Protein AF-A0A3D3J0F5-F1 (afdb_monomer_lite)

Structure (mmCIF, N/CA/C/O backbone):
data_AF-A0A3D3J0F5-F1
#
_entry.id   AF-A0A3D3J0F5-F1
#
loop_
_atom_site.group_PDB
_atom_site.id
_atom_site.type_symbol
_atom_site.label_atom_id
_atom_site.label_alt_id
_atom_site.label_comp_id
_atom_site.label_asym_id
_atom_site.label_entity_id
_atom_site.label_seq_id
_atom_site.pdbx_PDB_ins_code
_atom_site.Cartn_x
_atom_site.Cartn_y
_atom_site.Cartn_z
_atom_site.occupancy
_atom_site.B_iso_or_equiv
_atom_site.auth_seq_id
_atom_site.auth_comp_id
_atom_site.auth_asym_id
_atom_site.auth_atom_id
_atom_site.pdbx_PDB_model_num
ATOM 1 N N . HIS A 1 1 ? 15.368 -9.264 -1.218 1.00 79.00 1 HIS A N 1
ATOM 2 C CA . HIS A 1 1 ? 14.511 -9.790 -2.291 1.00 79.00 1 HIS A CA 1
ATOM 3 C C . HIS A 1 1 ? 13.119 -9.188 -2.150 1.00 79.00 1 HIS A C 1
ATOM 5 O O . HIS A 1 1 ? 12.555 -9.317 -1.066 1.00 79.00 1 HIS A O 1
ATOM 11 N N . PRO A 1 2 ? 12.622 -8.465 -3.169 1.00 84.56 2 PRO A N 1
ATOM 12 C CA . PRO A 1 2 ? 11.291 -7.842 -3.200 1.00 84.56 2 PRO A CA 1
ATOM 13 C C . PRO A 1 2 ? 10.174 -8.830 -2.845 1.00 84.56 2 PRO A C 1
ATOM 15 O O . PRO A 1 2 ? 9.265 -8.495 -2.095 1.00 84.56 2 PRO A O 1
ATOM 18 N N . ASP A 1 3 ? 10.338 -10.074 -3.281 1.00 86.19 3 ASP A N 1
ATOM 19 C CA . ASP A 1 3 ? 9.447 -11.218 -3.076 1.00 86.19 3 ASP A CA 1
ATOM 20 C C . ASP A 1 3 ? 9.191 -11.498 -1.583 1.00 86.19 3 ASP A C 1
ATOM 22 O O . ASP A 1 3 ? 8.052 -11.579 -1.128 1.00 86.19 3 ASP A O 1
ATOM 26 N N . ILE A 1 4 ? 10.262 -11.549 -0.784 1.00 89.31 4 ILE A N 1
ATOM 27 C CA . ILE A 1 4 ? 10.177 -11.723 0.674 1.00 89.31 4 ILE A CA 1
ATOM 28 C C . ILE A 1 4 ? 9.464 -10.522 1.314 1.00 89.31 4 ILE A C 1
ATOM 30 O O . ILE A 1 4 ? 8.693 -10.679 2.258 1.00 89.31 4 ILE A O 1
ATOM 34 N N . GLY A 1 5 ? 9.698 -9.317 0.786 1.00 91.31 5 GLY A N 1
ATOM 35 C CA . GLY A 1 5 ? 9.008 -8.111 1.240 1.00 91.31 5 GLY A CA 1
ATOM 36 C C . GLY A 1 5 ? 7.500 -8.186 1.001 1.00 91.31 5 GLY A C 1
ATOM 37 O O . GLY A 1 5 ? 6.733 -7.863 1.903 1.00 91.31 5 GLY A O 1
ATOM 38 N N . ILE A 1 6 ? 7.075 -8.659 -0.174 1.00 92.62 6 ILE A N 1
ATOM 39 C CA . ILE A 1 6 ? 5.657 -8.864 -0.496 1.00 92.62 6 ILE A CA 1
ATOM 40 C C . ILE A 1 6 ? 5.037 -9.919 0.420 1.00 92.62 6 ILE A C 1
ATOM 42 O O . ILE A 1 6 ? 3.956 -9.687 0.954 1.00 92.62 6 ILE A O 1
ATOM 46 N N . PHE A 1 7 ? 5.734 -11.027 0.683 1.00 92.75 7 PHE A N 1
ATOM 47 C CA . PHE A 1 7 ? 5.262 -12.025 1.643 1.00 92.75 7 PHE A CA 1
ATOM 48 C C . PHE A 1 7 ? 4.983 -11.401 3.021 1.00 92.75 7 PHE A C 1
ATOM 50 O O . PHE A 1 7 ? 3.898 -11.579 3.575 1.00 92.75 7 PHE A O 1
ATOM 57 N N . PHE A 1 8 ? 5.920 -10.610 3.554 1.00 94.06 8 PHE A N 1
ATOM 58 C CA . PHE A 1 8 ? 5.719 -9.928 4.835 1.00 94.06 8 PHE A CA 1
ATOM 59 C C . PHE A 1 8 ? 4.621 -8.860 4.790 1.00 94.06 8 PHE A C 1
ATOM 61 O O . PHE A 1 8 ? 3.905 -8.713 5.777 1.00 94.06 8 PHE A O 1
ATOM 68 N N . LEU A 1 9 ? 4.444 -8.167 3.661 1.00 95.12 9 LEU A N 1
ATOM 69 C CA . LEU A 1 9 ? 3.352 -7.210 3.455 1.00 95.12 9 LEU A CA 1
ATOM 70 C C . LEU A 1 9 ? 1.974 -7.895 3.511 1.00 95.12 9 LEU A C 1
ATOM 72 O O . LEU A 1 9 ? 1.028 -7.365 4.093 1.00 95.12 9 LEU A O 1
ATOM 76 N N . MET A 1 10 ? 1.852 -9.091 2.935 1.00 93.56 10 MET A N 1
ATOM 77 C CA . MET A 1 10 ? 0.616 -9.875 3.011 1.00 93.56 10 MET A CA 1
ATOM 78 C C . MET A 1 10 ? 0.367 -10.382 4.433 1.00 93.56 10 MET A C 1
ATOM 80 O O . MET A 1 10 ? -0.748 -10.280 4.945 1.00 93.56 10 MET A O 1
ATOM 84 N N . VAL A 1 11 ? 1.411 -10.885 5.101 1.00 92.94 11 VAL A N 1
ATOM 85 C CA . VAL A 1 11 ? 1.322 -11.330 6.499 1.00 92.94 11 VAL A CA 1
ATOM 86 C C . VAL A 1 11 ? 0.929 -10.173 7.421 1.00 92.94 11 VAL A C 1
ATOM 88 O O . VAL A 1 11 ? 0.075 -10.371 8.284 1.00 92.94 11 VAL A O 1
ATOM 91 N N . SER A 1 12 ? 1.468 -8.964 7.226 1.00 93.44 12 SER A N 1
ATOM 92 C CA . SER A 1 12 ? 1.071 -7.799 8.025 1.00 93.44 12 SER A CA 1
ATOM 93 C C . SER A 1 12 ? -0.400 -7.444 7.821 1.00 93.44 12 SER A C 1
ATOM 95 O O . SER A 1 12 ? -1.080 -7.182 8.804 1.00 93.44 12 SER A O 1
ATOM 97 N N . GLY A 1 13 ? -0.926 -7.534 6.593 1.00 91.19 13 GLY A N 1
ATOM 98 C CA . GLY A 1 13 ? -2.362 -7.359 6.323 1.00 91.19 13 GLY A CA 1
ATOM 99 C C . GLY A 1 13 ? -3.252 -8.369 7.058 1.00 91.19 13 GLY A C 1
ATOM 100 O O . GLY A 1 13 ? -4.330 -8.028 7.541 1.00 91.19 13 GLY A O 1
ATOM 101 N N . ILE A 1 14 ? -2.793 -9.617 7.195 1.00 89.12 14 ILE A N 1
ATOM 102 C CA . ILE A 1 14 ? -3.497 -10.633 7.986 1.00 89.12 14 ILE A CA 1
ATOM 103 C C . ILE A 1 14 ? -3.460 -10.273 9.477 1.00 89.12 14 ILE A C 1
ATOM 105 O O . ILE A 1 14 ? -4.486 -10.382 10.148 1.00 89.12 14 ILE A O 1
ATOM 109 N N . MET A 1 15 ? -2.301 -9.860 10.003 1.00 90.25 15 MET A N 1
ATOM 110 C CA . MET A 1 15 ? -2.151 -9.511 11.421 1.00 90.25 15 MET A CA 1
ATOM 111 C C . MET A 1 15 ? -2.967 -8.271 11.809 1.00 90.25 15 MET A C 1
ATOM 113 O O . MET A 1 15 ? -3.622 -8.308 12.851 1.00 90.25 15 MET A O 1
ATOM 117 N N . ASP A 1 16 ? -3.001 -7.253 10.947 1.00 88.62 16 ASP A N 1
ATOM 118 C CA . ASP A 1 16 ? -3.833 -6.048 11.082 1.00 88.62 16 ASP A CA 1
ATOM 119 C C . ASP A 1 16 ? -5.322 -6.410 11.244 1.00 88.62 16 ASP A C 1
ATOM 121 O O . ASP A 1 16 ? -6.003 -6.040 12.196 1.00 88.62 16 ASP A O 1
ATOM 125 N N . ALA A 1 17 ? -5.831 -7.333 10.422 1.00 82.50 17 ALA A N 1
ATOM 126 C CA . ALA A 1 17 ? -7.216 -7.790 10.554 1.00 82.50 17 ALA A CA 1
ATOM 127 C C . ALA A 1 17 ? -7.532 -8.476 11.910 1.00 82.50 17 ALA A C 1
ATOM 129 O O . ALA A 1 17 ? -8.711 -8.618 12.289 1.00 82.50 17 ALA A O 1
ATOM 130 N N . PHE A 1 18 ? -6.510 -8.941 12.638 1.00 82.19 18 PHE A N 1
ATOM 131 C CA . PHE A 1 18 ? -6.649 -9.567 13.951 1.00 82.19 18 PHE A CA 1
ATOM 132 C C . PHE A 1 18 ? -6.445 -8.604 15.126 1.00 82.19 18 PHE A C 1
ATOM 134 O O . PHE A 1 18 ? -7.064 -8.847 16.172 1.00 82.19 18 PHE A O 1
ATOM 141 N N . ASP A 1 19 ? -5.663 -7.529 14.992 1.00 80.69 19 ASP A N 1
ATOM 142 C CA . ASP A 1 19 ? -5.318 -6.650 16.118 1.00 80.69 19 ASP A CA 1
ATOM 143 C C . ASP A 1 19 ? -6.553 -6.069 16.813 1.00 80.69 19 ASP A C 1
ATOM 145 O O . ASP A 1 19 ? -6.654 -6.133 18.036 1.00 80.69 19 ASP A O 1
ATOM 149 N N . GLY A 1 20 ? -7.576 -5.658 16.065 1.00 73.88 20 GLY A N 1
ATOM 150 C CA . GLY A 1 20 ? -8.766 -5.024 16.600 1.00 73.88 20 GLY A CA 1
ATOM 151 C C . GLY A 1 20 ? -9.667 -6.035 17.296 1.00 73.88 20 GLY A C 1
ATOM 152 O O . GLY A 1 20 ? -10.354 -5.710 18.268 1.00 73.88 20 GLY A O 1
ATOM 153 N N . LYS A 1 21 ? -9.665 -7.295 16.838 1.00 78.94 21 LYS A N 1
ATOM 154 C CA . LYS A 1 21 ? -10.366 -8.385 17.536 1.00 78.94 21 LYS A CA 1
ATOM 155 C C . LYS A 1 21 ? -9.682 -8.672 18.865 1.00 78.94 21 LYS A C 1
ATOM 157 O O . LYS A 1 21 ? -10.371 -8.728 19.880 1.00 78.94 21 LYS A O 1
ATOM 162 N N . VAL A 1 22 ? -8.355 -8.789 18.863 1.00 79.25 22 VAL A N 1
ATOM 163 C CA . VAL A 1 22 ? -7.546 -8.994 20.072 1.00 79.25 22 VAL A CA 1
ATOM 164 C C . VAL A 1 22 ? -7.634 -7.779 21.002 1.00 79.25 22 VAL A C 1
ATOM 166 O O . VAL A 1 22 ? -7.673 -7.921 22.223 1.00 79.25 22 VAL A O 1
ATOM 169 N N . ALA A 1 23 ? -7.757 -6.570 20.459 1.00 77.25 23 ALA A N 1
ATOM 170 C CA . ALA A 1 23 ? -7.915 -5.361 21.246 1.00 77.25 23 ALA A CA 1
ATOM 171 C C . ALA A 1 23 ? -9.203 -5.418 22.085 1.00 77.25 23 ALA A C 1
ATOM 173 O O . ALA A 1 23 ? -9.182 -5.169 23.293 1.00 77.25 23 ALA A O 1
ATOM 174 N N . ARG A 1 24 ? -10.305 -5.858 21.469 1.00 79.25 24 ARG A N 1
ATOM 175 C CA . ARG A 1 24 ? -11.622 -5.968 22.110 1.00 79.25 24 ARG A CA 1
ATOM 176 C C . ARG A 1 24 ? -11.736 -7.080 23.159 1.00 79.25 24 ARG A C 1
ATOM 178 O O . ARG A 1 24 ? -12.673 -7.042 23.952 1.00 79.25 24 ARG A O 1
ATOM 185 N N . THR A 1 25 ? -10.822 -8.055 23.208 1.00 81.88 25 THR A N 1
ATOM 186 C CA . THR A 1 25 ? -10.891 -9.130 24.220 1.00 81.88 25 THR A CA 1
ATOM 187 C C . THR A 1 25 ? -10.421 -8.685 25.603 1.00 81.88 25 THR A C 1
ATOM 189 O O . THR A 1 25 ? -10.883 -9.228 26.608 1.00 81.88 25 THR A O 1
ATOM 192 N N . LYS A 1 26 ? -9.539 -7.680 25.692 1.00 80.25 26 LYS A N 1
ATOM 193 C CA . LYS A 1 26 ? -9.077 -7.162 26.988 1.00 80.25 26 LYS A CA 1
ATOM 194 C C . LYS A 1 26 ? -10.085 -6.161 27.555 1.00 80.25 26 LYS A C 1
ATOM 196 O O . LYS A 1 26 ? -10.135 -5.013 27.116 1.00 80.25 26 LYS A O 1
ATOM 201 N N . LYS A 1 27 ? -10.845 -6.606 28.557 1.00 71.25 27 LYS A N 1
ATOM 202 C CA . LYS A 1 27 ? -11.744 -5.774 29.371 1.00 71.25 27 LYS A CA 1
ATOM 203 C C . LYS A 1 27 ? -10.925 -4.924 30.363 1.00 71.25 27 LYS A C 1
ATOM 205 O O . LYS A 1 27 ? -9.857 -5.358 30.782 1.00 71.25 27 LYS A O 1
ATOM 210 N N . ASN A 1 28 ? -11.431 -3.747 30.742 1.00 75.88 28 ASN A N 1
ATOM 211 C CA . ASN A 1 28 ? -10.851 -2.829 31.746 1.00 75.88 28 ASN A CA 1
ATOM 212 C C . ASN A 1 28 ? -9.540 -2.118 31.346 1.00 75.88 28 ASN A C 1
ATOM 214 O O . ASN A 1 28 ? -8.600 -2.044 32.136 1.00 75.88 28 ASN A O 1
ATOM 218 N N . ARG A 1 29 ? -9.461 -1.574 30.126 1.00 79.88 29 ARG A N 1
ATOM 219 C CA . ARG A 1 29 ? -8.355 -0.678 29.742 1.00 79.88 29 ARG A CA 1
ATOM 220 C C . ARG A 1 29 ? -8.634 0.745 30.219 1.00 79.88 29 ARG A C 1
ATOM 222 O O . ARG A 1 29 ? -9.775 1.193 30.156 1.00 79.88 29 ARG A O 1
ATOM 229 N N . THR A 1 30 ? -7.595 1.457 30.642 1.00 87.94 30 THR A N 1
ATOM 230 C CA . THR A 1 30 ? -7.680 2.907 30.849 1.00 87.94 30 THR A CA 1
ATOM 231 C C . THR A 1 30 ? -7.806 3.618 29.503 1.00 87.94 30 THR A C 1
ATOM 233 O O . THR A 1 30 ? -7.308 3.127 28.488 1.00 87.94 30 THR A O 1
ATOM 236 N N . GLU A 1 31 ? -8.437 4.790 29.490 1.00 85.56 31 GLU A N 1
ATOM 237 C CA . GLU A 1 31 ? -8.587 5.620 28.287 1.00 85.56 31 GLU A CA 1
ATOM 238 C C . GLU A 1 31 ? -7.226 5.954 27.652 1.00 85.56 31 GLU A C 1
ATOM 240 O O . GLU A 1 31 ? -7.030 5.793 26.450 1.00 85.56 31 GLU A O 1
ATOM 245 N N . MET A 1 32 ? -6.229 6.274 28.485 1.00 88.44 32 MET A N 1
ATOM 246 C CA . MET A 1 32 ? -4.848 6.488 28.045 1.00 88.44 32 MET A CA 1
ATOM 247 C C . MET A 1 32 ? -4.271 5.271 27.303 1.00 88.44 32 MET A C 1
ATOM 249 O O . MET A 1 32 ? -3.634 5.439 26.266 1.00 88.44 32 MET A O 1
ATOM 253 N N . ALA A 1 33 ? -4.498 4.047 27.793 1.00 87.56 33 ALA A N 1
ATOM 254 C CA . ALA A 1 33 ? -3.991 2.834 27.148 1.00 87.56 33 ALA A CA 1
ATOM 255 C C . ALA A 1 33 ? -4.690 2.542 25.811 1.00 87.56 33 ALA A C 1
ATOM 257 O O . ALA A 1 33 ? -4.075 1.976 24.907 1.00 87.56 33 ALA A O 1
ATOM 258 N N . VAL A 1 34 ? -5.965 2.920 25.676 1.00 86.69 34 VAL A N 1
ATOM 259 C CA . VAL A 1 34 ? -6.701 2.824 24.408 1.00 86.69 34 VAL A CA 1
ATOM 260 C C . VAL A 1 34 ? -6.129 3.814 23.396 1.00 86.69 34 VAL A C 1
ATOM 262 O O . VAL A 1 34 ? -5.720 3.393 22.316 1.00 86.69 34 VAL A O 1
ATOM 265 N N . ASN A 1 35 ? -6.006 5.089 23.771 1.00 87.62 35 ASN A N 1
ATOM 266 C CA . ASN A 1 35 ? -5.496 6.142 22.888 1.00 87.62 35 ASN A CA 1
ATOM 267 C C . ASN A 1 35 ? -4.049 5.876 22.463 1.00 87.62 35 ASN A C 1
ATOM 269 O O . ASN A 1 35 ? -3.700 6.034 21.296 1.00 87.62 35 ASN A O 1
ATOM 273 N N . PHE A 1 36 ? -3.212 5.403 23.387 1.00 89.56 36 PHE A N 1
ATOM 274 C CA . 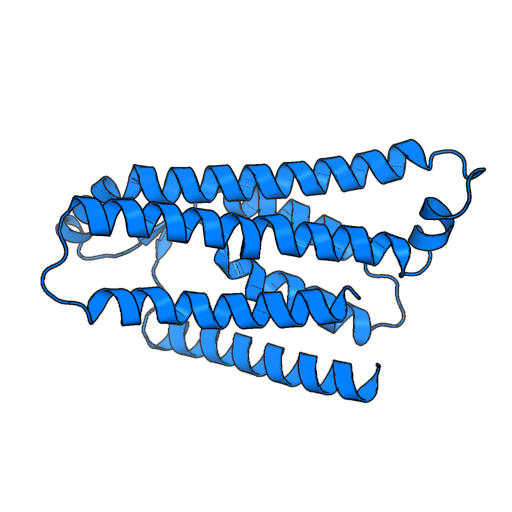PHE A 1 36 ? -1.846 4.999 23.074 1.00 89.56 36 PHE A CA 1
ATOM 275 C C . PHE A 1 36 ? -1.798 3.808 22.109 1.00 89.56 36 PHE A C 1
ATOM 277 O O . PHE A 1 36 ? -1.006 3.810 21.169 1.00 89.56 36 PHE A O 1
ATOM 284 N N . GLY A 1 37 ? -2.677 2.819 22.301 1.00 89.75 37 GLY A N 1
ATOM 285 C CA . GLY A 1 37 ? -2.808 1.681 21.394 1.00 89.75 37 GLY A CA 1
ATOM 286 C C . GLY A 1 37 ? -3.134 2.109 19.964 1.00 89.75 37 GLY A C 1
ATOM 287 O O . GLY A 1 37 ? -2.470 1.648 19.047 1.00 89.75 37 GLY A O 1
ATOM 288 N N . ILE A 1 38 ? -4.077 3.042 19.789 1.00 88.31 38 ILE A N 1
ATOM 289 C CA . ILE A 1 38 ? -4.456 3.591 18.472 1.00 88.31 38 ILE A CA 1
ATOM 290 C C . ILE A 1 38 ? -3.263 4.276 17.781 1.00 88.31 38 ILE A C 1
ATOM 292 O O . ILE A 1 38 ? -3.070 4.129 16.578 1.00 88.31 38 ILE A O 1
ATOM 296 N N . GLN A 1 39 ? -2.430 5.006 18.528 1.00 91.69 39 GLN A N 1
ATOM 297 C CA . GLN A 1 39 ? -1.252 5.668 17.951 1.00 91.69 39 GLN A CA 1
ATOM 298 C C . GLN A 1 39 ? -0.167 4.668 17.529 1.00 91.69 39 GLN A C 1
ATOM 300 O O . GLN A 1 39 ? 0.451 4.840 16.479 1.00 91.69 39 GLN A O 1
ATOM 305 N N . ILE A 1 40 ? 0.059 3.613 18.322 1.00 92.50 40 ILE A N 1
ATOM 306 C CA . ILE A 1 40 ? 0.992 2.537 17.955 1.00 92.50 40 ILE A CA 1
ATOM 307 C C . ILE A 1 40 ? 0.502 1.789 16.716 1.00 92.50 40 ILE A C 1
ATOM 309 O O . ILE A 1 40 ? 1.308 1.516 15.831 1.00 92.50 40 ILE A O 1
ATOM 313 N N . ASP A 1 41 ? -0.792 1.490 16.652 1.00 91.44 41 ASP A N 1
ATOM 314 C CA . ASP A 1 41 ? -1.452 0.848 15.513 1.00 91.44 41 ASP A CA 1
ATOM 315 C C . ASP A 1 41 ? -1.187 1.631 14.220 1.00 91.44 41 ASP A C 1
ATOM 317 O O . ASP A 1 41 ? -0.614 1.122 13.263 1.00 91.44 41 ASP A O 1
ATOM 321 N N . SER A 1 42 ? -1.419 2.945 14.261 1.00 92.81 42 SER A N 1
ATOM 322 C CA . SER A 1 42 ? -1.164 3.832 13.122 1.00 92.81 42 SER A CA 1
ATOM 323 C C . SER A 1 42 ? 0.315 3.939 12.735 1.00 92.81 42 SER A C 1
ATOM 325 O O . SER A 1 42 ? 0.640 4.099 11.558 1.00 92.81 42 SER A O 1
ATOM 327 N N . LEU A 1 43 ? 1.237 3.863 13.700 1.00 94.06 43 LEU A N 1
ATOM 328 C CA . LEU A 1 43 ? 2.670 3.825 13.400 1.00 94.06 43 LEU A CA 1
ATOM 329 C C . LEU A 1 43 ? 3.058 2.501 12.726 1.00 94.06 43 LEU A C 1
ATOM 331 O O . LEU A 1 43 ? 3.838 2.510 11.771 1.00 94.06 43 LEU A O 1
ATOM 335 N N . ALA A 1 44 ? 2.515 1.380 13.207 1.00 94.94 44 ALA A N 1
ATOM 336 C CA . ALA A 1 44 ? 2.715 0.071 12.600 1.00 94.94 44 ALA A CA 1
ATOM 337 C C . ALA A 1 44 ? 2.158 0.046 11.169 1.00 94.94 44 ALA A C 1
ATOM 339 O O . ALA A 1 44 ? 2.884 -0.337 10.252 1.00 94.94 44 ALA A O 1
ATOM 340 N N . ASP A 1 45 ? 0.954 0.577 10.954 1.00 95.00 45 ASP A N 1
ATOM 341 C CA . ASP A 1 45 ? 0.339 0.735 9.635 1.00 95.00 45 ASP A CA 1
ATOM 342 C C . ASP A 1 45 ? 1.194 1.556 8.677 1.00 95.00 45 ASP A C 1
ATOM 344 O O . ASP A 1 45 ? 1.383 1.182 7.518 1.00 95.00 45 ASP A O 1
ATOM 348 N N . LEU A 1 46 ? 1.756 2.674 9.142 1.00 96.69 46 LEU A N 1
ATOM 349 C CA . LEU A 1 46 ? 2.624 3.503 8.312 1.00 96.69 46 LEU A CA 1
ATOM 350 C C . LEU A 1 46 ? 3.871 2.731 7.862 1.00 96.69 46 LEU A C 1
ATOM 352 O O . LEU A 1 46 ? 4.285 2.841 6.706 1.00 96.69 46 LEU A O 1
ATOM 356 N N . ILE A 1 47 ? 4.472 1.938 8.749 1.00 97.00 47 ILE A N 1
ATOM 357 C CA . ILE A 1 47 ? 5.656 1.137 8.422 1.00 97.00 47 ILE A CA 1
ATOM 358 C C . ILE A 1 47 ? 5.279 -0.007 7.471 1.00 97.00 47 ILE A C 1
ATOM 360 O O . ILE A 1 47 ? 5.900 -0.163 6.416 1.00 97.00 47 ILE A O 1
ATOM 364 N N . CYS A 1 48 ? 4.249 -0.780 7.817 1.00 96.06 48 CYS A N 1
ATOM 365 C CA . CYS A 1 48 ? 3.828 -1.970 7.085 1.00 96.06 48 CYS A CA 1
ATOM 366 C C . CYS A 1 48 ? 3.191 -1.647 5.734 1.00 96.06 48 CYS A C 1
ATOM 368 O O . CYS A 1 48 ? 3.476 -2.327 4.759 1.00 96.06 48 CYS A O 1
ATOM 370 N N . PHE A 1 49 ? 2.363 -0.613 5.635 1.00 96.69 49 PHE A N 1
ATOM 371 C CA . PHE A 1 49 ? 1.581 -0.327 4.430 1.00 96.69 49 PHE A CA 1
ATOM 372 C C . PHE A 1 49 ? 2.012 0.962 3.716 1.00 96.69 49 PHE A C 1
ATOM 374 O O . PHE A 1 49 ? 1.724 1.133 2.532 1.00 96.69 49 PHE A O 1
ATOM 381 N N . GLY A 1 50 ? 2.744 1.855 4.385 1.00 96.50 50 GLY A N 1
ATOM 382 C CA . GLY A 1 50 ? 3.363 3.036 3.774 1.00 96.50 50 GLY A CA 1
ATOM 383 C C . GLY A 1 50 ? 4.795 2.775 3.293 1.00 96.50 50 GLY A C 1
ATOM 384 O O . GLY A 1 50 ? 5.116 2.932 2.116 1.00 96.50 50 GLY A O 1
ATOM 385 N N . ILE A 1 51 ? 5.681 2.361 4.199 1.00 97.31 51 ILE A N 1
ATOM 386 C CA . ILE A 1 51 ? 7.127 2.284 3.929 1.00 97.31 51 ILE A CA 1
ATOM 387 C C . ILE A 1 51 ? 7.515 0.980 3.221 1.00 97.31 51 ILE A C 1
ATOM 389 O O . ILE A 1 51 ? 8.355 0.991 2.313 1.00 97.31 51 ILE A O 1
ATOM 393 N N . LEU A 1 52 ? 6.924 -0.153 3.604 1.00 96.56 52 LEU A N 1
ATOM 394 C CA . LEU A 1 52 ? 7.288 -1.452 3.033 1.00 96.56 52 LEU A CA 1
ATOM 395 C C . LEU A 1 52 ? 7.003 -1.546 1.518 1.00 96.56 52 LEU A C 1
ATOM 397 O O . LEU A 1 52 ? 7.926 -1.930 0.796 1.00 96.56 52 LEU A O 1
ATOM 401 N N . PRO A 1 53 ? 5.842 -1.115 0.972 1.00 96.50 53 PRO A N 1
ATOM 402 C CA . PRO A 1 53 ? 5.623 -1.114 -0.479 1.00 96.50 53 PRO A CA 1
ATOM 403 C C . PRO A 1 53 ? 6.612 -0.241 -1.256 1.00 96.50 53 PRO A C 1
ATOM 405 O O . PRO A 1 53 ? 7.023 -0.602 -2.362 1.00 96.50 53 PRO A O 1
ATOM 408 N N . VAL A 1 54 ? 7.041 0.882 -0.673 1.00 96.56 54 VAL A N 1
ATOM 409 C CA . VAL A 1 54 ? 8.097 1.731 -1.243 1.00 96.56 54 VAL A CA 1
ATOM 410 C C . VAL A 1 54 ? 9.428 1.002 -1.265 1.00 96.56 54 VAL A C 1
ATOM 412 O O . VAL A 1 54 ? 10.116 0.996 -2.284 1.00 96.56 54 VAL A O 1
ATOM 415 N N . SER A 1 55 ? 9.774 0.345 -0.163 1.00 95.44 55 SER A N 1
ATOM 416 C CA . SER A 1 55 ? 11.023 -0.404 -0.037 1.00 95.44 55 SER A CA 1
ATOM 417 C C . SER A 1 55 ? 11.089 -1.547 -1.054 1.00 95.44 55 SER A C 1
ATOM 419 O O . SER A 1 55 ? 12.129 -1.759 -1.677 1.00 95.44 55 SER A O 1
ATOM 421 N N . ILE A 1 56 ? 9.962 -2.227 -1.284 1.00 94.25 56 ILE A N 1
ATOM 422 C CA . ILE A 1 56 ? 9.808 -3.267 -2.308 1.00 94.25 56 ILE A CA 1
ATOM 423 C C . ILE A 1 56 ? 9.988 -2.678 -3.712 1.00 94.25 56 ILE A C 1
ATOM 425 O O . ILE A 1 56 ? 10.802 -3.191 -4.475 1.00 94.25 56 ILE A O 1
ATOM 429 N N . GLY A 1 57 ? 9.306 -1.576 -4.043 1.00 92.81 57 GLY A N 1
ATOM 430 C CA . GLY A 1 57 ? 9.426 -0.930 -5.357 1.00 92.81 57 GLY A CA 1
ATOM 431 C C . GLY A 1 57 ? 10.842 -0.431 -5.657 1.00 92.81 57 GLY A C 1
ATOM 432 O O . GLY A 1 57 ? 11.370 -0.644 -6.747 1.00 92.81 57 GLY A O 1
ATOM 433 N N . LEU A 1 58 ? 11.505 0.179 -4.670 1.00 91.62 58 LEU A N 1
ATOM 434 C CA . LEU A 1 58 ? 12.895 0.627 -4.798 1.00 91.62 58 LEU A CA 1
ATOM 435 C C . LEU A 1 58 ? 13.877 -0.545 -4.917 1.00 91.62 58 LEU A C 1
ATOM 437 O O . LEU A 1 58 ? 14.873 -0.440 -5.635 1.00 91.62 58 LEU A O 1
ATOM 441 N N . ALA A 1 59 ? 13.616 -1.662 -4.234 1.00 89.88 59 ALA A N 1
ATOM 442 C CA . ALA A 1 59 ? 14.392 -2.884 -4.408 1.00 89.88 59 ALA A CA 1
ATOM 443 C C . ALA A 1 59 ? 14.179 -3.492 -5.806 1.00 89.88 59 ALA A C 1
ATOM 445 O O . ALA A 1 59 ? 15.150 -3.942 -6.414 1.00 89.88 59 ALA A O 1
ATOM 446 N N . GLN A 1 60 ? 12.955 -3.429 -6.345 1.00 87.62 60 GLN A N 1
ATOM 447 C CA . GLN A 1 60 ? 12.621 -3.918 -7.685 1.00 87.62 60 GLN A CA 1
ATOM 448 C C . GLN A 1 60 ? 13.417 -3.193 -8.777 1.00 87.62 60 GLN A C 1
ATOM 450 O O . GLN A 1 60 ? 13.941 -3.845 -9.676 1.00 87.62 60 GLN A O 1
ATOM 455 N N . LEU A 1 61 ? 13.619 -1.873 -8.653 1.00 86.12 61 LEU A N 1
ATOM 456 C CA . LEU A 1 61 ? 14.446 -1.091 -9.591 1.00 86.12 61 LEU A CA 1
ATOM 457 C C . LEU A 1 61 ? 15.885 -1.617 -9.728 1.00 86.12 61 LEU A C 1
ATOM 459 O O . LEU A 1 61 ? 16.525 -1.381 -10.748 1.00 86.12 61 LEU A O 1
ATOM 463 N N . ARG A 1 62 ? 16.418 -2.293 -8.701 1.00 79.00 62 ARG A N 1
ATOM 464 C CA . ARG A 1 62 ? 17.794 -2.820 -8.703 1.00 79.00 62 ARG A CA 1
ATOM 465 C C . ARG A 1 62 ? 17.913 -4.219 -9.304 1.00 79.00 62 ARG A C 1
ATOM 467 O O . ARG A 1 62 ? 19.037 -4.661 -9.532 1.00 79.00 62 ARG A O 1
ATOM 474 N N . ILE A 1 63 ? 16.795 -4.926 -9.447 1.00 76.81 63 ILE A N 1
ATOM 475 C CA . ILE A 1 63 ? 16.757 -6.351 -9.797 1.00 76.81 63 ILE A CA 1
ATOM 476 C C . ILE A 1 63 ? 16.079 -6.562 -11.156 1.00 76.81 63 ILE A C 1
ATOM 478 O O . ILE A 1 63 ? 16.458 -7.475 -11.885 1.00 76.81 63 ILE A O 1
ATOM 482 N N . SER A 1 64 ? 15.104 -5.723 -11.516 1.00 69.31 64 SER A N 1
ATOM 483 C CA . SER A 1 64 ? 14.302 -5.905 -12.723 1.00 69.31 64 SER A CA 1
ATOM 484 C C . SER A 1 64 ? 14.848 -5.144 -13.938 1.00 69.31 64 SER A C 1
ATOM 486 O O . SER A 1 64 ? 15.002 -3.918 -13.920 1.00 69.31 64 SER A O 1
ATOM 488 N N . GLY A 1 65 ? 15.145 -5.910 -14.991 1.00 70.94 65 GLY A N 1
ATOM 489 C CA . GLY A 1 65 ? 15.125 -5.515 -16.401 1.00 70.94 65 GLY A CA 1
ATOM 490 C C . GLY A 1 65 ? 15.724 -4.159 -16.785 1.00 70.94 65 GLY A C 1
ATOM 491 O O . GLY A 1 65 ? 16.861 -3.822 -16.450 1.00 70.94 65 GLY A O 1
ATOM 492 N N . ILE A 1 66 ? 14.955 -3.401 -17.570 1.00 69.12 66 ILE A N 1
ATOM 493 C CA . ILE A 1 66 ? 15.415 -2.189 -18.265 1.00 69.12 66 ILE A CA 1
ATOM 494 C C . ILE A 1 66 ? 15.806 -1.084 -17.278 1.00 69.12 66 ILE A C 1
ATOM 496 O O . ILE A 1 66 ? 16.714 -0.296 -17.545 1.00 69.12 66 ILE A O 1
ATOM 500 N N . PHE A 1 67 ? 15.175 -1.065 -16.101 1.00 76.31 67 PHE A N 1
ATOM 501 C CA . PHE A 1 67 ? 15.503 -0.124 -15.036 1.00 76.31 67 PHE A CA 1
ATOM 502 C C . PHE A 1 67 ? 16.802 -0.483 -14.316 1.00 76.31 67 PHE A C 1
ATOM 504 O O . PHE A 1 67 ? 17.517 0.424 -13.894 1.00 76.31 67 PHE A O 1
ATOM 511 N N . THR A 1 68 ? 17.167 -1.766 -14.243 1.00 73.62 68 THR A N 1
ATOM 512 C CA . THR A 1 68 ? 18.432 -2.196 -13.628 1.00 73.62 68 THR A CA 1
ATOM 513 C C . THR A 1 68 ? 19.633 -1.642 -14.382 1.00 73.62 68 THR A C 1
ATOM 515 O O . THR A 1 68 ? 20.576 -1.169 -13.751 1.00 73.62 68 THR A O 1
ATOM 518 N N . GLU A 1 69 ? 19.596 -1.619 -15.716 1.00 72.75 69 GLU A N 1
ATOM 519 C CA . GLU A 1 69 ? 20.658 -1.002 -16.521 1.00 72.75 69 GLU A CA 1
ATOM 520 C C . GLU A 1 69 ? 20.749 0.509 -16.268 1.00 72.75 69 GLU A C 1
ATOM 522 O O . GLU A 1 69 ? 21.850 1.026 -16.075 1.00 72.75 69 GLU A O 1
ATOM 527 N N . ILE A 1 70 ? 19.610 1.205 -16.163 1.00 71.88 70 ILE A N 1
ATOM 528 C CA . ILE A 1 70 ? 19.559 2.638 -15.824 1.00 71.88 70 ILE A CA 1
ATOM 529 C C . ILE A 1 70 ? 20.145 2.888 -14.427 1.00 71.88 70 ILE A C 1
ATOM 531 O O . ILE A 1 70 ? 20.908 3.831 -14.229 1.00 71.88 70 ILE A O 1
ATOM 535 N N . VAL A 1 71 ? 19.818 2.046 -13.443 1.00 75.94 71 VAL A N 1
ATOM 536 C CA . VAL A 1 71 ? 20.283 2.199 -12.056 1.00 75.94 71 VAL A CA 1
ATOM 537 C C . VAL A 1 71 ? 21.769 1.843 -11.922 1.00 75.94 71 VAL A C 1
ATOM 539 O O . VAL A 1 71 ? 22.509 2.532 -11.212 1.00 75.94 71 VAL A O 1
ATOM 542 N N . ARG A 1 72 ? 22.224 0.776 -12.590 1.00 74.38 72 ARG A N 1
ATOM 543 C CA . ARG A 1 72 ? 23.562 0.192 -12.416 1.00 74.38 72 ARG A CA 1
ATOM 544 C C . ARG A 1 72 ? 24.622 0.836 -13.308 1.00 74.38 72 ARG A C 1
ATOM 546 O O . ARG A 1 72 ? 25.760 0.978 -12.857 1.00 74.38 72 ARG A O 1
ATOM 553 N N . ARG A 1 73 ? 24.295 1.251 -14.539 1.00 74.81 73 ARG A N 1
ATOM 554 C CA . ARG A 1 73 ? 25.258 1.943 -15.411 1.00 74.81 73 ARG A CA 1
ATOM 555 C C . ARG A 1 73 ? 25.436 3.387 -14.962 1.00 74.81 73 ARG A C 1
ATOM 557 O O . ARG A 1 73 ? 24.481 4.149 -14.848 1.00 74.81 73 ARG A O 1
ATOM 564 N N . ARG A 1 74 ? 26.687 3.776 -14.700 1.00 67.69 74 ARG A N 1
ATOM 565 C CA . ARG A 1 74 ? 27.015 5.146 -14.278 1.00 67.69 74 ARG A CA 1
ATOM 566 C C . ARG A 1 74 ? 26.854 6.180 -15.387 1.00 67.69 74 ARG A C 1
ATOM 568 O O . ARG A 1 74 ? 26.472 7.302 -15.073 1.00 67.69 74 ARG A O 1
ATOM 575 N N . ASP A 1 75 ? 27.078 5.776 -16.632 1.00 71.69 75 ASP A N 1
ATOM 576 C CA . ASP A 1 75 ? 27.187 6.683 -17.781 1.00 71.69 75 ASP A CA 1
ATOM 577 C C . ASP A 1 75 ? 25.880 6.821 -18.579 1.00 71.69 75 ASP A C 1
ATOM 579 O O . ASP A 1 75 ? 25.883 7.309 -19.704 1.00 71.69 75 ASP A O 1
ATOM 583 N N . TYR A 1 76 ? 24.747 6.376 -18.023 1.00 73.69 76 TYR A N 1
ATOM 584 C CA . TYR A 1 76 ? 23.448 6.545 -18.673 1.00 73.69 76 TYR A CA 1
ATOM 585 C C . TYR A 1 76 ? 22.958 7.992 -18.513 1.00 73.69 76 TYR A C 1
ATOM 587 O O . TYR A 1 76 ? 22.643 8.442 -17.403 1.00 73.69 76 TYR A O 1
ATOM 595 N N . GLU A 1 77 ? 22.884 8.727 -19.622 1.00 73.50 77 GLU A N 1
ATOM 596 C CA . GLU A 1 77 ? 22.343 10.086 -19.636 1.00 73.50 77 GLU A CA 1
ATOM 597 C C . GLU A 1 77 ? 20.878 10.090 -19.171 1.00 73.50 77 GLU A C 1
ATOM 599 O O . GLU A 1 77 ? 20.060 9.271 -19.583 1.00 73.50 77 GLU A O 1
ATOM 604 N N . GLY A 1 78 ? 20.537 10.990 -18.245 1.00 77.94 78 GLY A N 1
ATOM 605 C CA . GLY A 1 78 ? 19.192 11.059 -17.658 1.00 77.94 78 GLY A CA 1
ATOM 606 C C . GLY A 1 78 ? 18.924 10.091 -16.496 1.00 77.94 78 GLY A C 1
ATOM 607 O O . GLY A 1 78 ? 17.836 10.138 -15.920 1.00 77.94 78 GLY A O 1
ATOM 608 N N . ARG A 1 79 ? 19.907 9.279 -16.068 1.00 81.88 79 ARG A N 1
ATOM 609 C CA . ARG A 1 79 ? 19.779 8.382 -14.900 1.00 81.88 79 ARG A CA 1
ATOM 610 C C . ARG A 1 79 ? 19.238 9.087 -13.659 1.00 81.88 79 ARG A C 1
ATOM 612 O O . ARG A 1 79 ? 18.306 8.598 -13.024 1.00 81.88 79 ARG A O 1
ATOM 619 N N . TYR A 1 80 ? 19.841 10.220 -13.295 1.00 84.12 80 TYR A N 1
ATOM 620 C CA . TYR A 1 80 ? 19.446 10.956 -12.094 1.00 84.12 80 TYR A CA 1
ATOM 621 C C . TYR A 1 80 ? 17.997 11.427 -12.182 1.00 84.12 80 TYR A C 1
ATOM 623 O O . TYR A 1 80 ? 17.260 11.260 -11.218 1.00 84.12 80 TYR A O 1
ATOM 631 N N . SER A 1 81 ? 17.566 11.927 -13.341 1.00 87.12 81 SER A N 1
ATOM 632 C CA . SER A 1 81 ? 16.189 12.373 -13.552 1.00 87.12 81 SER A CA 1
ATOM 633 C C . SER A 1 81 ? 15.189 11.231 -13.354 1.00 87.12 81 SER A C 1
ATOM 635 O O . SER A 1 81 ? 14.216 11.396 -12.625 1.00 87.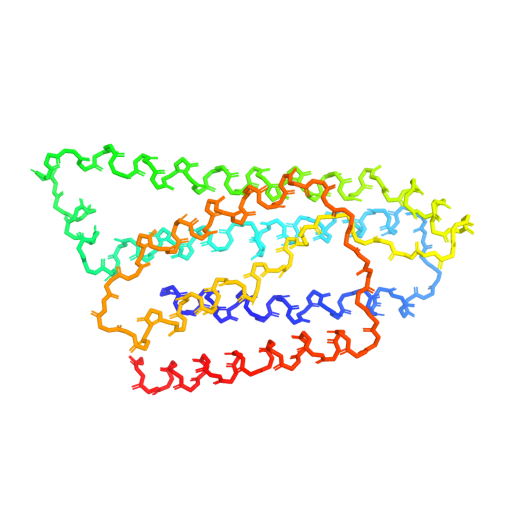12 81 SER A O 1
ATOM 637 N N . VAL A 1 82 ? 15.454 10.050 -13.924 1.00 85.88 82 VAL A N 1
ATOM 638 C CA . VAL A 1 82 ? 14.583 8.871 -13.767 1.00 85.88 82 VAL A CA 1
ATOM 639 C C . VAL A 1 82 ? 14.516 8.410 -12.306 1.00 85.88 82 VAL A C 1
ATOM 641 O O . VAL A 1 82 ? 13.428 8.174 -11.781 1.00 85.88 82 VAL A O 1
ATOM 644 N N . LEU A 1 83 ? 15.660 8.327 -11.619 1.00 87.75 83 LEU A N 1
ATOM 645 C CA . LEU A 1 83 ? 15.705 7.941 -10.203 1.00 87.75 83 LEU A CA 1
ATOM 646 C C . LEU A 1 83 ? 14.977 8.945 -9.303 1.00 87.75 83 LEU A C 1
ATOM 648 O O . LEU A 1 83 ? 14.272 8.539 -8.380 1.00 87.75 83 LEU A O 1
ATOM 652 N N . ILE A 1 84 ? 15.121 10.243 -9.582 1.00 91.25 84 ILE A N 1
ATOM 653 C CA . ILE A 1 84 ? 14.421 11.305 -8.855 1.00 91.25 84 ILE A CA 1
ATOM 654 C C . ILE A 1 84 ? 12.909 11.165 -9.042 1.00 91.25 84 ILE A C 1
ATOM 656 O O . ILE A 1 84 ? 12.186 11.269 -8.057 1.00 91.25 84 ILE A O 1
ATOM 660 N N . ILE A 1 85 ? 12.421 10.864 -10.250 1.00 92.62 85 ILE A N 1
ATOM 661 C CA . ILE A 1 85 ? 10.982 10.666 -10.495 1.00 92.62 85 ILE A CA 1
ATOM 662 C C . ILE A 1 85 ? 10.428 9.531 -9.623 1.00 92.62 85 ILE A C 1
ATOM 664 O O . ILE A 1 85 ? 9.440 9.731 -8.916 1.00 92.62 85 ILE A O 1
ATOM 668 N N . PHE A 1 86 ? 11.076 8.362 -9.607 1.00 93.12 86 PHE A N 1
ATOM 669 C CA . PHE A 1 86 ? 10.625 7.242 -8.773 1.00 93.12 86 PHE A CA 1
ATOM 670 C C . PHE A 1 86 ? 10.708 7.546 -7.275 1.00 93.12 86 PHE A C 1
ATOM 672 O O . PHE A 1 86 ? 9.813 7.163 -6.521 1.00 93.12 86 PHE A O 1
ATOM 679 N N . LEU A 1 87 ? 11.742 8.273 -6.841 1.00 94.31 87 LEU A N 1
ATOM 680 C CA . LEU A 1 87 ? 11.881 8.693 -5.449 1.00 94.31 87 LEU A CA 1
ATOM 681 C C . LEU A 1 87 ? 10.783 9.684 -5.042 1.00 94.31 87 LEU A C 1
ATOM 683 O O . LEU A 1 87 ? 10.231 9.566 -3.952 1.00 94.31 87 LEU A O 1
ATOM 687 N N . VAL A 1 88 ? 10.432 10.628 -5.915 1.00 96.81 88 VAL A N 1
ATOM 688 C CA . VAL A 1 88 ? 9.340 11.581 -5.680 1.00 96.81 88 VAL A CA 1
ATOM 689 C C . VAL A 1 88 ? 8.004 10.849 -5.565 1.00 96.81 88 VAL A C 1
ATOM 691 O O . VAL A 1 88 ? 7.252 11.130 -4.636 1.00 96.81 88 VAL A O 1
ATOM 694 N N . ILE A 1 89 ? 7.728 9.871 -6.436 1.00 97.25 89 ILE A N 1
ATOM 695 C CA . ILE A 1 89 ? 6.516 9.038 -6.344 1.00 97.25 89 ILE A CA 1
ATOM 696 C C . ILE A 1 89 ? 6.482 8.270 -5.014 1.00 97.25 89 ILE A C 1
ATOM 698 O O . ILE A 1 89 ? 5.461 8.267 -4.329 1.00 97.25 89 ILE A O 1
ATOM 702 N N . ALA A 1 90 ? 7.602 7.660 -4.624 1.00 97.12 90 ALA A N 1
ATOM 703 C CA . ALA A 1 90 ? 7.730 6.933 -3.365 1.00 97.12 90 ALA A CA 1
ATOM 704 C C . ALA A 1 90 ? 7.486 7.827 -2.137 1.00 97.12 90 ALA A C 1
ATOM 706 O O . ALA A 1 90 ? 6.713 7.469 -1.248 1.00 97.12 90 ALA A O 1
ATOM 707 N N . LEU A 1 91 ? 8.110 9.007 -2.093 1.00 97.56 91 LEU A N 1
ATOM 708 C CA . LEU A 1 91 ? 7.915 9.974 -1.011 1.00 97.56 91 LEU A CA 1
ATOM 709 C C . LEU A 1 91 ? 6.470 10.470 -0.963 1.00 97.56 91 LEU A C 1
ATOM 711 O O . LEU A 1 91 ? 5.878 10.539 0.112 1.00 97.56 91 LEU A O 1
ATOM 715 N N . PHE A 1 92 ? 5.887 10.765 -2.125 1.00 98.06 92 PHE A N 1
ATOM 716 C CA . PHE A 1 92 ? 4.496 11.183 -2.225 1.00 98.06 92 PHE A CA 1
ATOM 717 C C . PHE A 1 92 ? 3.539 10.116 -1.681 1.00 98.06 92 PHE A C 1
ATOM 719 O O . PHE A 1 92 ? 2.630 10.447 -0.924 1.00 98.06 92 PHE A O 1
ATOM 726 N N . TYR A 1 93 ? 3.778 8.837 -1.983 1.00 98.19 93 TYR A N 1
ATOM 727 C CA . TYR A 1 93 ? 2.988 7.729 -1.445 1.00 98.19 93 TYR A CA 1
ATOM 728 C C . TYR A 1 93 ? 3.051 7.634 0.083 1.00 98.19 93 TYR A C 1
ATOM 730 O O . TYR A 1 93 ? 2.006 7.538 0.727 1.00 98.19 93 TYR A O 1
ATOM 738 N N . VAL A 1 94 ? 4.247 7.716 0.679 1.00 98.06 94 VAL A N 1
ATOM 739 C CA . VAL A 1 94 ? 4.402 7.666 2.147 1.00 98.06 94 VAL A CA 1
ATOM 740 C C . VAL A 1 94 ? 3.693 8.843 2.810 1.00 98.06 94 VAL A C 1
ATOM 742 O O . VAL A 1 94 ? 2.992 8.656 3.802 1.00 98.06 94 VAL A O 1
ATOM 745 N N . LEU A 1 95 ? 3.830 10.049 2.252 1.00 97.88 95 LEU A N 1
ATOM 746 C CA . LEU A 1 95 ? 3.149 11.236 2.770 1.00 97.88 95 LEU A CA 1
ATOM 747 C C . LEU A 1 95 ? 1.628 11.117 2.641 1.00 97.88 95 LEU A C 1
ATOM 749 O O . LEU A 1 95 ? 0.915 11.457 3.581 1.00 97.88 95 LEU A O 1
ATOM 753 N N . ALA A 1 96 ? 1.124 10.593 1.523 1.00 96.75 96 ALA A N 1
ATOM 754 C CA . ALA A 1 96 ? -0.301 10.350 1.343 1.00 96.75 96 ALA A CA 1
ATOM 755 C C . ALA A 1 96 ? -0.838 9.330 2.360 1.00 96.75 96 ALA A C 1
ATOM 757 O O . ALA A 1 96 ? -1.870 9.579 2.980 1.00 96.75 96 ALA A O 1
ATOM 758 N N . ALA A 1 97 ? -0.119 8.226 2.592 1.00 96.56 97 ALA A N 1
ATOM 759 C CA . ALA A 1 97 ? -0.466 7.235 3.612 1.00 96.56 97 ALA A CA 1
ATOM 760 C C . ALA A 1 97 ? -0.455 7.839 5.030 1.00 96.56 97 ALA A C 1
ATOM 762 O O . ALA A 1 97 ? -1.386 7.616 5.803 1.00 96.56 97 ALA A O 1
ATOM 763 N N . LEU A 1 98 ? 0.545 8.664 5.356 1.00 96.31 98 LEU A N 1
ATOM 764 C CA . LEU A 1 98 ? 0.633 9.370 6.637 1.00 96.31 98 LEU A CA 1
ATOM 765 C C . LEU A 1 98 ? -0.549 10.327 6.849 1.00 96.31 98 LEU A C 1
ATOM 767 O O . LEU A 1 98 ? -1.211 10.264 7.884 1.00 96.31 98 LEU A O 1
ATOM 771 N N . ILE A 1 99 ? -0.834 11.194 5.870 1.00 94.75 99 ILE A N 1
ATOM 772 C CA . ILE A 1 99 ? -1.966 12.136 5.915 1.00 94.75 99 ILE A CA 1
ATOM 773 C C . ILE A 1 99 ? -3.271 11.368 6.100 1.00 94.75 99 ILE A C 1
ATOM 775 O O . ILE A 1 99 ? -4.134 11.769 6.879 1.00 94.75 99 ILE A O 1
ATOM 779 N N . ARG A 1 100 ? -3.401 10.237 5.409 1.00 92.75 100 ARG A N 1
ATOM 780 C CA . ARG A 1 100 ? -4.577 9.386 5.465 1.00 92.75 100 ARG A CA 1
ATOM 781 C C . ARG A 1 100 ? -4.813 8.780 6.846 1.00 92.75 100 ARG A C 1
ATOM 783 O O . ARG A 1 100 ? -5.944 8.839 7.327 1.00 92.75 100 ARG A O 1
ATOM 790 N N . LEU A 1 101 ? -3.773 8.237 7.480 1.00 92.62 101 LEU A N 1
ATOM 791 C CA . LEU A 1 101 ? -3.841 7.702 8.846 1.00 92.62 101 LEU A CA 1
ATOM 792 C C . LEU A 1 101 ? -4.148 8.812 9.858 1.00 92.62 101 LEU A C 1
ATOM 794 O O . LEU A 1 101 ? -5.060 8.677 10.671 1.00 92.62 101 LEU A O 1
ATOM 798 N N . ALA A 1 102 ? -3.463 9.954 9.748 1.00 92.38 102 ALA A N 1
ATOM 799 C CA . ALA A 1 102 ? -3.702 11.106 10.613 1.00 92.38 102 ALA A CA 1
ATOM 800 C C . ALA A 1 102 ? -5.148 11.618 10.500 1.00 92.38 102 ALA A C 1
ATOM 802 O O . ALA A 1 102 ? -5.805 11.846 11.513 1.00 92.38 102 ALA A O 1
ATOM 803 N N . TYR A 1 103 ? -5.673 11.736 9.277 1.00 90.62 103 TYR A N 1
ATOM 804 C CA . TYR A 1 103 ? -7.055 12.145 9.032 1.00 90.62 103 TYR A CA 1
ATOM 805 C C . TYR A 1 103 ? -8.060 11.122 9.575 1.00 90.62 103 TYR A C 1
ATOM 807 O O . TYR A 1 103 ? -9.058 11.504 10.189 1.00 90.62 103 TYR A O 1
ATOM 815 N N . PHE A 1 104 ? -7.803 9.824 9.386 1.00 87.31 104 PHE A N 1
ATOM 816 C CA . PHE A 1 104 ? -8.658 8.755 9.903 1.00 87.31 104 PHE A CA 1
ATOM 817 C C . PHE A 1 104 ? -8.760 8.796 11.434 1.00 87.31 104 PHE A C 1
ATOM 819 O O . PHE A 1 104 ? -9.863 8.660 11.965 1.00 87.31 104 PHE A O 1
ATOM 826 N N . ASN A 1 105 ? -7.642 9.042 12.120 1.00 88.56 105 ASN A N 1
ATOM 827 C CA . ASN A 1 105 ? -7.597 9.161 13.577 1.00 88.56 105 ASN A CA 1
ATOM 828 C C . ASN A 1 105 ? -8.262 10.447 14.073 1.00 88.56 105 ASN A C 1
ATOM 830 O O . ASN A 1 105 ? -9.062 10.400 15.005 1.00 88.56 105 ASN A O 1
ATOM 834 N N . ALA A 1 106 ? -7.982 11.583 13.429 1.00 88.62 106 ALA A N 1
ATOM 835 C CA . ALA A 1 106 ? -8.527 12.884 13.819 1.00 88.62 106 ALA A CA 1
ATOM 836 C C . ALA A 1 106 ? -10.047 12.998 13.609 1.00 88.62 106 ALA A C 1
ATOM 838 O O . ALA A 1 106 ? -10.705 13.780 14.283 1.00 88.62 106 ALA A O 1
ATOM 839 N N . THR A 1 107 ? -10.616 12.222 12.681 1.00 86.06 107 THR A N 1
ATOM 840 C CA . THR A 1 107 ? -12.064 12.215 12.393 1.00 86.06 107 THR A CA 1
ATOM 841 C C . THR A 1 107 ? -12.814 11.058 13.059 1.00 86.06 107 THR A C 1
ATOM 843 O O . THR A 1 107 ? -13.971 10.801 12.726 1.00 86.06 107 THR A O 1
ATOM 846 N N . SER A 1 108 ? -12.174 10.334 13.982 1.00 82.56 108 SER A N 1
ATOM 847 C CA . SER A 1 108 ? -12.761 9.161 14.644 1.00 82.56 108 SER A CA 1
ATOM 848 C C . SER A 1 108 ? -14.023 9.493 15.453 1.00 82.56 108 SER A C 1
ATOM 850 O O . SER A 1 108 ? -15.029 8.789 15.316 1.00 82.56 108 SER A O 1
ATOM 852 N N . ASP A 1 109 ? -14.011 10.596 16.204 1.00 81.94 109 ASP 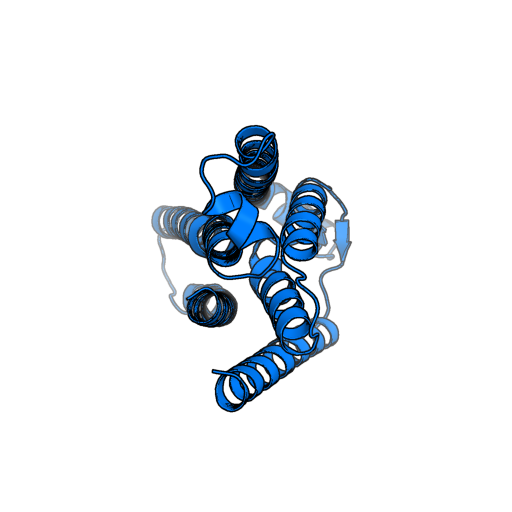A N 1
ATOM 853 C CA . ASP A 1 109 ? -15.146 11.046 17.020 1.00 81.94 109 ASP A CA 1
ATOM 854 C C . ASP A 1 109 ? -16.338 11.465 16.147 1.00 81.94 109 ASP A C 1
ATOM 856 O O . ASP A 1 109 ? -17.424 10.897 16.268 1.00 81.94 109 ASP A O 1
ATOM 860 N N . LEU A 1 110 ? -16.103 12.340 15.160 1.00 81.75 110 LEU A N 1
ATOM 861 C CA . LEU A 1 110 ? -17.124 12.803 14.204 1.00 81.75 110 LEU A CA 1
ATOM 862 C C . LEU A 1 110 ? -17.812 11.640 13.475 1.00 81.75 110 LEU A C 1
ATOM 864 O O . LEU A 1 110 ? -19.017 11.647 13.240 1.00 81.75 110 LEU A O 1
ATOM 868 N N . ARG A 1 111 ? -17.052 10.599 13.118 1.00 78.06 111 ARG A N 1
ATOM 869 C CA . ARG A 1 111 ? -17.595 9.402 12.457 1.00 78.06 111 ARG A CA 1
ATOM 870 C C . ARG A 1 111 ? -18.422 8.533 13.391 1.00 78.06 111 ARG A C 1
ATOM 872 O O . ARG A 1 111 ? -19.320 7.834 12.926 1.00 78.06 111 ARG A O 1
ATOM 879 N N . THR A 1 112 ? -18.084 8.523 14.675 1.00 76.25 112 THR A N 1
ATOM 880 C CA . THR A 1 112 ? -18.843 7.796 15.694 1.00 76.25 112 THR A CA 1
ATOM 881 C C . THR A 1 112 ? -20.185 8.486 15.929 1.00 76.25 112 THR A C 1
ATOM 883 O O . THR A 1 112 ? -21.212 7.813 15.975 1.00 76.25 112 THR A O 1
ATOM 886 N N . GLU A 1 113 ? -20.193 9.819 15.967 1.00 77.81 113 GLU A N 1
ATOM 887 C CA . GLU A 1 113 ? -21.407 10.638 16.029 1.00 77.81 113 GLU A CA 1
ATOM 888 C C . GLU A 1 113 ? -22.291 10.442 14.786 1.00 77.81 113 GLU A C 1
ATOM 890 O O . GLU A 1 113 ? -23.435 10.007 14.924 1.00 77.81 113 GLU A O 1
ATOM 895 N N . GLU A 1 114 ? -21.750 10.614 13.569 1.00 75.69 114 GLU A N 1
ATOM 896 C CA . GLU A 1 114 ? -22.501 10.398 12.315 1.00 75.69 114 GLU A CA 1
ATOM 897 C C . GLU A 1 114 ? -23.101 8.977 12.231 1.00 75.69 114 GLU A C 1
ATOM 899 O O . GLU A 1 114 ? -24.213 8.784 11.728 1.00 75.69 114 GLU A O 1
ATOM 904 N N . ALA A 1 115 ? -22.377 7.957 12.707 1.00 73.38 115 ALA A N 1
ATOM 905 C CA . ALA A 1 115 ? -22.858 6.576 12.710 1.00 73.38 115 ALA A CA 1
ATOM 906 C C . ALA A 1 115 ? -24.007 6.353 13.705 1.00 73.38 115 ALA A C 1
ATOM 908 O O . ALA A 1 115 ? -24.919 5.580 13.402 1.00 73.38 115 ALA A O 1
ATOM 909 N N . ASN A 1 116 ? -23.977 7.021 14.861 1.00 73.88 116 ASN A N 1
ATOM 910 C CA . ASN A 1 116 ? -25.051 6.961 15.853 1.00 73.88 116 ASN A CA 1
ATOM 911 C C . ASN A 1 116 ? -26.317 7.673 15.358 1.00 73.88 116 ASN A C 1
ATOM 913 O O . ASN A 1 116 ? -27.419 7.197 15.619 1.00 73.88 116 ASN A O 1
ATOM 917 N N . GLU A 1 117 ? -26.167 8.768 14.610 1.00 74.75 117 GLU A N 1
ATOM 918 C CA . GLU A 1 117 ? -27.294 9.529 14.060 1.00 74.75 117 GLU A CA 1
ATOM 919 C C . GLU A 1 117 ? -27.937 8.851 12.845 1.00 74.75 117 GLU A C 1
ATOM 921 O O . GLU A 1 117 ? -29.158 8.730 12.755 1.00 74.75 117 GLU A O 1
ATOM 926 N N . THR A 1 118 ? -27.126 8.397 11.889 1.00 67.31 118 THR A N 1
ATOM 927 C CA . THR A 1 118 ? -27.630 7.865 10.611 1.00 67.31 118 THR A CA 1
ATOM 928 C C . THR A 1 118 ? -27.871 6.356 10.633 1.00 67.31 118 THR A C 1
ATOM 930 O O . THR A 1 118 ? -28.489 5.816 9.714 1.00 67.31 118 THR A O 1
ATOM 933 N N . GLY A 1 119 ? -27.337 5.647 11.634 1.00 62.16 119 GLY A N 1
ATOM 934 C CA . GLY A 1 119 ? -27.313 4.184 11.689 1.00 62.16 119 GLY A CA 1
ATOM 935 C C . GLY A 1 119 ? -26.433 3.529 10.612 1.00 62.16 119 GLY A C 1
ATOM 936 O O . GLY A 1 119 ? -26.409 2.300 10.496 1.00 62.16 119 GLY A O 1
ATOM 937 N N . ILE A 1 120 ? -25.710 4.315 9.803 1.00 59.75 120 ILE A N 1
ATOM 938 C CA . ILE A 1 120 ? -24.883 3.835 8.693 1.00 59.75 120 ILE A CA 1
ATOM 939 C C . ILE A 1 120 ? -23.414 4.118 8.999 1.00 59.75 120 ILE A C 1
ATOM 941 O O . ILE A 1 120 ? -22.992 5.254 9.179 1.00 59.75 120 ILE A O 1
ATOM 945 N N . THR A 1 121 ? -22.599 3.064 8.983 1.00 62.53 121 THR A N 1
ATOM 946 C CA . THR A 1 121 ? -21.145 3.194 9.109 1.00 62.53 121 THR A CA 1
ATOM 947 C C . THR A 1 121 ? -20.515 3.385 7.728 1.00 62.53 121 THR A C 1
ATOM 949 O O . THR A 1 121 ? -20.599 2.513 6.858 1.00 62.53 121 THR A O 1
ATOM 952 N N . TYR A 1 122 ? -19.872 4.532 7.517 1.00 60.16 122 TYR A N 1
ATOM 953 C CA . TYR A 1 122 ? -19.112 4.823 6.301 1.00 60.16 122 TYR A CA 1
ATOM 954 C C . TYR A 1 122 ? -17.612 4.592 6.530 1.00 60.16 122 TYR A C 1
ATOM 956 O O . TYR A 1 122 ? -17.061 4.914 7.588 1.00 60.16 122 TYR A O 1
ATOM 964 N N . PHE A 1 123 ? -16.934 4.049 5.520 1.00 56.47 123 PHE A N 1
ATOM 965 C CA . PHE A 1 123 ? -15.495 4.219 5.367 1.00 56.47 123 PHE A CA 1
ATOM 966 C C . PHE A 1 123 ? -15.282 5.482 4.538 1.00 56.47 123 PHE A C 1
ATOM 968 O O . PHE A 1 123 ? -15.740 5.578 3.403 1.00 56.47 123 PHE A O 1
ATOM 975 N N . ILE A 1 124 ? -14.617 6.481 5.104 1.00 58.56 124 ILE A N 1
ATOM 976 C CA . ILE A 1 124 ? -14.158 7.626 4.315 1.00 58.56 124 ILE A CA 1
ATOM 977 C C . ILE A 1 124 ? -12.896 7.151 3.619 1.00 58.56 124 ILE A C 1
ATOM 979 O O . ILE A 1 124 ? -11.987 6.833 4.365 1.00 58.56 124 ILE A O 1
ATOM 983 N N . GLY A 1 125 ? -12.837 7.105 2.284 1.00 61.50 125 GLY A N 1
ATOM 984 C CA . GLY A 1 125 ? -11.670 6.840 1.418 1.00 61.50 125 GLY A CA 1
ATOM 985 C C . GLY A 1 125 ? -11.127 5.399 1.401 1.00 61.50 125 GLY A C 1
ATOM 986 O O . GLY A 1 125 ? -11.609 4.528 2.127 1.00 61.50 125 GLY A O 1
ATOM 987 N N . LEU A 1 126 ? -10.075 5.160 0.603 1.00 78.19 126 LEU A N 1
ATOM 988 C CA . LEU A 1 126 ? -9.358 3.876 0.544 1.00 78.19 126 LEU A CA 1
ATOM 989 C C . LEU A 1 126 ? -8.555 3.647 1.847 1.00 78.19 126 LEU A C 1
ATOM 991 O O . LEU A 1 126 ? -7.787 4.534 2.243 1.00 78.19 126 LEU A O 1
ATOM 995 N N . PRO A 1 127 ? -8.735 2.522 2.563 1.00 86.69 127 PRO A N 1
ATOM 996 C CA . PRO A 1 127 ? -7.916 2.185 3.731 1.00 86.69 127 PRO A CA 1
ATOM 997 C C . PRO A 1 127 ? -6.452 1.965 3.345 1.00 86.69 127 PRO A C 1
ATOM 999 O O . PRO A 1 127 ? -6.190 1.369 2.300 1.00 86.69 127 PRO A O 1
ATOM 1002 N N . VAL A 1 128 ? -5.506 2.382 4.191 1.00 91.19 128 VAL A N 1
ATOM 1003 C CA . VAL A 1 128 ? -4.067 2.192 3.921 1.00 91.19 128 VAL A CA 1
ATOM 1004 C C . VAL A 1 128 ? -3.704 0.701 3.875 1.00 91.19 128 VAL A C 1
ATOM 1006 O O . VAL A 1 128 ? -2.917 0.284 3.029 1.00 91.19 128 VAL A O 1
ATOM 1009 N N . THR A 1 129 ? -4.400 -0.122 4.660 1.00 90.06 129 THR A N 1
ATOM 1010 C CA . THR A 1 129 ? -4.306 -1.592 4.668 1.00 90.06 129 THR A CA 1
ATOM 1011 C C . THR A 1 129 ? -4.607 -2.239 3.308 1.00 90.06 129 THR A C 1
ATOM 1013 O O . THR A 1 129 ? -4.140 -3.341 3.032 1.00 90.06 129 THR A O 1
ATOM 1016 N N . SER A 1 130 ? -5.290 -1.536 2.391 1.00 91.38 130 SER A N 1
ATOM 1017 C CA . SER A 1 130 ? -5.507 -1.998 1.006 1.00 91.38 130 SER A CA 1
ATOM 1018 C C . SER A 1 130 ? -4.194 -2.221 0.244 1.00 91.38 130 SER A C 1
ATOM 1020 O O . SER A 1 130 ? -4.169 -2.983 -0.722 1.00 91.38 130 SER A O 1
ATOM 1022 N N . ALA A 1 131 ? -3.091 -1.601 0.681 1.00 94.44 131 ALA A N 1
ATOM 1023 C CA . ALA A 1 131 ? -1.756 -1.848 0.144 1.00 94.44 131 ALA A CA 1
ATOM 1024 C C . ALA A 1 131 ? -1.363 -3.337 0.207 1.00 94.44 131 ALA A C 1
ATOM 1026 O O . ALA A 1 131 ? -0.670 -3.818 -0.688 1.00 94.44 131 ALA A O 1
ATOM 1027 N N . ALA A 1 132 ? -1.862 -4.076 1.206 1.00 93.81 132 ALA A N 1
ATOM 1028 C CA . ALA A 1 132 ? -1.629 -5.510 1.374 1.00 93.81 132 ALA A CA 1
ATOM 1029 C C . ALA A 1 132 ? -2.310 -6.397 0.319 1.00 93.81 132 ALA A C 1
ATOM 1031 O O . ALA A 1 132 ? -2.033 -7.589 0.285 1.00 93.81 132 ALA A O 1
ATOM 1032 N N . LEU A 1 133 ? -3.189 -5.829 -0.513 1.00 93.44 133 LEU A N 1
ATOM 1033 C CA . LEU A 1 133 ? -3.834 -6.506 -1.645 1.00 93.44 133 LEU A CA 1
ATOM 1034 C C . LEU A 1 133 ? -3.439 -5.882 -2.991 1.00 93.44 133 LEU A C 1
ATOM 1036 O O . LEU A 1 133 ? -3.429 -6.536 -4.021 1.00 93.44 133 LEU A O 1
ATOM 1040 N N . ILE A 1 134 ? -3.134 -4.582 -3.026 1.00 95.19 134 ILE A N 1
ATOM 1041 C CA . ILE A 1 134 ? -2.808 -3.906 -4.289 1.00 95.19 134 ILE A CA 1
ATOM 1042 C C . ILE A 1 134 ? -1.411 -4.302 -4.781 1.00 95.19 134 ILE A C 1
ATOM 1044 O O . ILE A 1 134 ? -1.239 -4.673 -5.941 1.00 95.19 134 ILE A O 1
ATOM 1048 N N . PHE A 1 135 ? -0.394 -4.194 -3.924 1.00 95.19 135 PHE A N 1
ATOM 1049 C CA . PHE A 1 135 ? 0.994 -4.402 -4.348 1.00 95.19 135 PHE A CA 1
ATOM 1050 C C . PHE A 1 135 ? 1.367 -5.871 -4.570 1.00 95.19 135 PHE A C 1
ATOM 1052 O O . PHE A 1 135 ? 2.091 -6.132 -5.538 1.00 95.19 135 PHE A O 1
ATOM 1059 N N . PRO A 1 136 ? 0.883 -6.838 -3.765 1.00 93.62 136 PRO A N 1
ATOM 1060 C CA . PRO A 1 136 ? 1.117 -8.246 -4.059 1.00 93.62 136 PRO A CA 1
ATOM 1061 C C . PRO A 1 136 ? 0.481 -8.669 -5.386 1.00 93.62 136 PRO A C 1
ATOM 1063 O O . PRO A 1 136 ? 1.134 -9.373 -6.149 1.00 93.62 136 PRO A O 1
ATOM 1066 N N . LEU A 1 137 ? -0.693 -8.140 -5.743 1.00 93.31 137 LEU A N 1
ATOM 1067 C CA . LEU A 1 137 ? -1.354 -8.416 -7.018 1.00 93.31 137 LEU A CA 1
ATOM 1068 C C . LEU A 1 137 ? -0.517 -7.924 -8.195 1.00 93.31 137 LEU A C 1
ATOM 1070 O O . LEU A 1 137 ? -0.314 -8.653 -9.164 1.00 93.31 137 LEU A O 1
ATOM 1074 N N . VAL A 1 138 ? 0.004 -6.697 -8.111 1.00 92.62 138 VAL A N 1
ATOM 1075 C CA . VAL A 1 138 ? 0.894 -6.155 -9.148 1.00 92.62 138 VAL A CA 1
ATOM 1076 C C . VAL A 1 138 ? 2.160 -7.003 -9.273 1.00 92.62 138 VAL A C 1
ATOM 1078 O O . VAL A 1 138 ? 2.608 -7.262 -10.390 1.00 92.62 138 VAL A O 1
ATOM 1081 N N . MET A 1 139 ? 2.720 -7.472 -8.154 1.00 89.38 139 MET A N 1
ATOM 1082 C CA . MET A 1 139 ? 3.894 -8.346 -8.172 1.00 89.38 139 MET A CA 1
ATOM 1083 C C . MET A 1 139 ? 3.576 -9.733 -8.751 1.00 89.38 139 MET A C 1
ATOM 1085 O O . MET A 1 139 ? 4.356 -10.274 -9.529 1.00 89.38 139 MET A O 1
ATOM 1089 N N . LEU A 1 140 ? 2.409 -10.294 -8.439 1.00 89.69 140 LEU A N 1
ATOM 1090 C CA . LEU A 1 140 ? 1.952 -11.562 -8.998 1.00 89.69 140 LEU A CA 1
ATOM 1091 C C . LEU A 1 140 ? 1.816 -11.466 -10.523 1.00 89.69 140 LEU A C 1
ATOM 1093 O O . LEU A 1 140 ? 2.321 -12.322 -11.248 1.00 89.69 140 LEU A O 1
ATOM 1097 N N . LEU A 1 141 ? 1.197 -10.387 -11.014 1.00 88.75 141 LEU A N 1
ATOM 1098 C CA . LEU A 1 141 ? 1.118 -10.098 -12.446 1.00 88.75 141 LEU A CA 1
ATOM 1099 C C . LEU A 1 141 ? 2.508 -9.947 -13.068 1.00 88.75 141 LEU A C 1
ATOM 1101 O O . LEU A 1 141 ? 2.740 -10.475 -14.153 1.00 88.75 141 LEU A O 1
ATOM 1105 N N . HIS A 1 142 ? 3.437 -9.288 -12.369 1.00 86.00 142 HIS A N 1
ATOM 1106 C CA . HIS A 1 142 ? 4.820 -9.157 -12.816 1.00 86.00 142 HIS A CA 1
ATOM 1107 C C . HIS A 1 142 ? 5.480 -10.524 -13.030 1.00 86.00 142 HIS A C 1
ATOM 1109 O O . HIS A 1 142 ? 6.055 -10.723 -14.093 1.00 86.00 142 HIS A O 1
ATOM 1115 N N . TYR A 1 143 ? 5.321 -11.492 -12.118 1.00 82.00 143 TYR A N 1
ATOM 1116 C CA . TYR A 1 143 ? 5.867 -12.846 -12.311 1.00 82.00 143 TYR A CA 1
ATOM 1117 C C . TYR A 1 143 ? 5.212 -13.627 -13.448 1.00 82.00 143 TYR A C 1
ATOM 1119 O O . TYR A 1 143 ? 5.876 -14.406 -14.127 1.00 82.00 143 TYR A O 1
ATOM 1127 N N . MET A 1 144 ? 3.908 -13.450 -13.663 1.00 82.00 144 MET A N 1
ATOM 1128 C CA . MET A 1 144 ? 3.201 -14.157 -14.734 1.00 82.00 144 MET A CA 1
ATOM 1129 C C . MET A 1 144 ? 3.569 -13.625 -16.125 1.00 82.00 144 MET A C 1
ATOM 1131 O O . MET A 1 144 ? 3.421 -14.331 -17.125 1.00 82.00 144 MET A O 1
ATOM 1135 N N . THR A 1 145 ? 4.040 -12.380 -16.208 1.00 80.81 145 THR A N 1
ATOM 1136 C CA . THR A 1 145 ? 4.426 -11.741 -17.467 1.00 80.81 145 THR A CA 1
ATOM 1137 C C . THR A 1 145 ? 5.936 -11.766 -17.682 1.00 80.81 145 THR A C 1
ATOM 1139 O O . THR A 1 145 ? 6.714 -11.541 -16.770 1.00 80.81 145 THR A O 1
ATOM 1142 N N . ARG A 1 146 ? 6.382 -11.929 -18.932 1.00 74.75 146 ARG A N 1
ATOM 1143 C CA . ARG A 1 146 ? 7.807 -11.764 -19.290 1.00 74.75 146 ARG A CA 1
ATOM 1144 C C . ARG A 1 146 ? 8.262 -10.299 -19.376 1.00 74.75 146 ARG A C 1
ATOM 1146 O O . ARG A 1 146 ? 9.413 -10.040 -19.712 1.00 74.75 146 ARG A O 1
ATOM 1153 N N . TRP A 1 147 ? 7.353 -9.352 -19.152 1.00 79.31 147 TRP A N 1
ATOM 1154 C CA . TRP A 1 147 ? 7.590 -7.922 -19.327 1.00 79.31 147 TRP A CA 1
ATOM 1155 C C . TRP A 1 147 ? 7.973 -7.271 -17.999 1.00 79.31 147 TRP A C 1
ATOM 1157 O O . TRP A 1 147 ? 7.425 -7.602 -16.951 1.00 79.31 147 TRP A O 1
ATOM 1167 N N . ASP A 1 148 ? 8.875 -6.291 -18.050 1.00 82.12 148 ASP A N 1
ATOM 1168 C CA . ASP A 1 148 ? 9.284 -5.539 -16.865 1.00 82.12 148 ASP A CA 1
ATOM 1169 C C . ASP A 1 148 ? 8.177 -4.566 -16.417 1.00 82.12 148 ASP A C 1
ATOM 1171 O O . ASP A 1 148 ? 8.094 -3.423 -16.869 1.00 82.12 148 ASP A O 1
ATOM 1175 N N . LEU A 1 149 ? 7.306 -5.029 -15.515 1.00 85.75 149 LEU A N 1
ATOM 1176 C CA . LEU A 1 149 ? 6.209 -4.221 -14.958 1.00 85.75 149 LEU A CA 1
ATOM 1177 C C . LEU A 1 149 ? 6.642 -3.245 -13.844 1.00 85.75 149 LEU A C 1
ATOM 1179 O O . LEU A 1 149 ? 5.783 -2.669 -13.177 1.00 85.75 149 LEU A O 1
ATOM 1183 N N . THR A 1 150 ? 7.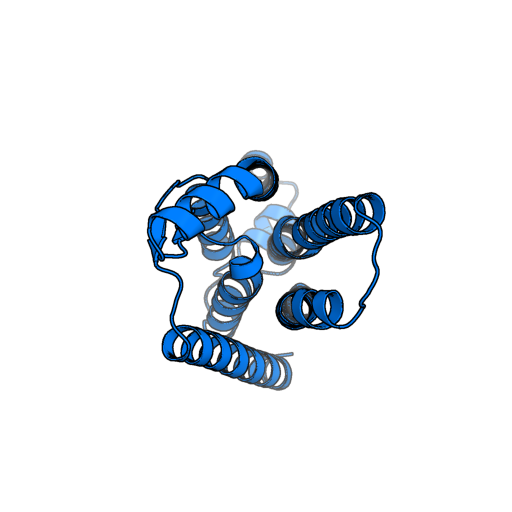941 -3.007 -13.627 1.00 87.44 150 THR A N 1
ATOM 1184 C CA . THR A 1 150 ? 8.410 -2.110 -12.550 1.00 87.44 150 THR A CA 1
ATOM 1185 C C . THR A 1 150 ? 7.862 -0.688 -12.701 1.00 87.44 150 THR A C 1
ATOM 1187 O O . THR A 1 150 ? 7.433 -0.081 -11.722 1.00 87.44 150 THR A O 1
ATOM 1190 N N . GLY A 1 151 ? 7.778 -0.166 -13.929 1.00 88.62 151 GLY A N 1
ATOM 1191 C CA . GLY A 1 151 ? 7.150 1.136 -14.182 1.00 88.62 151 GLY A CA 1
ATOM 1192 C C . GLY A 1 151 ? 5.664 1.164 -13.800 1.00 88.62 151 GLY A C 1
ATOM 1193 O O . GLY A 1 151 ? 5.189 2.144 -13.226 1.00 88.62 151 GLY A O 1
ATOM 1194 N N . ILE A 1 152 ? 4.944 0.061 -14.042 1.00 91.75 152 ILE A N 1
ATOM 1195 C CA . ILE A 1 152 ? 3.534 -0.087 -13.653 1.00 91.75 152 ILE A CA 1
ATOM 1196 C C . ILE A 1 152 ? 3.401 -0.126 -12.131 1.00 91.75 152 ILE A C 1
ATOM 1198 O O . ILE A 1 152 ? 2.479 0.484 -11.601 1.00 91.75 152 ILE A O 1
ATOM 1202 N N . TYR A 1 153 ? 4.330 -0.761 -11.413 1.00 94.06 153 TYR A N 1
ATOM 1203 C CA . TYR A 1 153 ? 4.327 -0.767 -9.948 1.00 94.06 153 TYR A CA 1
ATOM 1204 C C . TYR A 1 153 ? 4.349 0.655 -9.366 1.00 94.06 153 TYR A C 1
ATOM 1206 O O . TYR A 1 153 ? 3.521 0.993 -8.521 1.00 94.06 153 TYR A O 1
ATOM 1214 N N . PHE A 1 154 ? 5.232 1.526 -9.864 1.00 95.19 154 PHE A N 1
ATOM 1215 C CA . PHE A 1 154 ? 5.271 2.930 -9.434 1.00 95.19 154 PHE A CA 1
ATOM 1216 C C . PHE A 1 154 ? 4.062 3.740 -9.916 1.00 95.19 154 PHE A C 1
ATOM 1218 O O . PHE A 1 154 ? 3.597 4.626 -9.201 1.00 95.19 154 PHE A O 1
ATOM 1225 N N . LEU A 1 155 ? 3.505 3.427 -11.088 1.00 95.56 155 LEU A N 1
ATOM 1226 C CA . LEU A 1 155 ? 2.258 4.044 -11.540 1.00 95.56 155 LEU A CA 1
ATOM 1227 C C . LEU A 1 155 ? 1.086 3.681 -10.613 1.00 95.56 155 LEU A C 1
ATOM 1229 O O . LEU A 1 155 ? 0.341 4.563 -10.192 1.00 95.56 155 LEU A O 1
ATOM 1233 N N . VAL A 1 156 ? 0.947 2.405 -10.243 1.00 96.56 156 VAL A N 1
ATOM 1234 C CA . VAL A 1 156 ? -0.062 1.939 -9.280 1.00 96.56 156 VAL A CA 1
ATOM 1235 C C . VAL A 1 156 ? 0.169 2.573 -7.910 1.00 96.56 156 VAL A C 1
ATOM 1237 O O . VAL A 1 156 ? -0.793 2.980 -7.261 1.00 96.56 156 VAL A O 1
ATOM 1240 N N . MET A 1 157 ? 1.424 2.738 -7.488 1.00 97.19 157 MET A N 1
ATOM 1241 C CA . MET A 1 157 ? 1.767 3.462 -6.263 1.00 97.19 157 MET A CA 1
ATOM 1242 C C . MET A 1 157 ? 1.275 4.914 -6.303 1.00 97.19 157 MET A C 1
ATOM 1244 O O . MET A 1 157 ? 0.634 5.363 -5.357 1.00 97.19 157 MET A O 1
ATOM 1248 N N . LEU A 1 158 ? 1.500 5.629 -7.409 1.00 97.38 158 LEU A N 1
ATOM 1249 C CA . LEU A 1 158 ? 1.011 6.996 -7.591 1.00 97.38 158 LEU A CA 1
ATOM 1250 C C . LEU A 1 158 ? -0.525 7.062 -7.570 1.00 97.38 158 LEU A C 1
ATOM 1252 O O . LEU A 1 158 ? -1.097 7.915 -6.895 1.00 97.38 158 LEU A O 1
ATOM 1256 N N . ILE A 1 159 ? -1.199 6.140 -8.264 1.00 96.50 159 ILE A N 1
ATOM 1257 C CA . ILE A 1 159 ? -2.668 6.043 -8.271 1.00 96.50 159 ILE A CA 1
ATOM 1258 C C . ILE A 1 159 ? -3.201 5.773 -6.861 1.00 96.50 159 ILE A C 1
ATOM 1260 O O . ILE A 1 159 ? -4.157 6.415 -6.431 1.00 96.50 159 ILE A O 1
ATOM 1264 N N . THR A 1 160 ? -2.559 4.872 -6.118 1.00 95.56 160 THR A N 1
ATOM 1265 C CA . THR A 1 160 ? -2.942 4.535 -4.742 1.00 95.56 160 THR A CA 1
ATOM 1266 C C . THR A 1 160 ? -2.732 5.724 -3.804 1.00 95.56 160 THR A C 1
ATOM 1268 O O . THR A 1 160 ? -3.607 6.024 -2.996 1.00 95.56 160 THR A O 1
ATOM 1271 N N . ALA A 1 161 ? -1.626 6.462 -3.956 1.00 96.12 161 ALA A N 1
ATOM 1272 C CA . ALA A 1 161 ? -1.367 7.687 -3.203 1.00 96.12 161 ALA A CA 1
ATOM 1273 C C . ALA A 1 161 ? -2.463 8.737 -3.439 1.00 96.12 161 ALA A C 1
ATOM 1275 O O . ALA A 1 161 ? -3.001 9.301 -2.489 1.00 96.12 161 ALA A O 1
ATOM 1276 N N . MET A 1 162 ? -2.853 8.954 -4.699 1.00 94.75 162 MET A N 1
ATOM 1277 C CA . MET A 1 162 ? -3.974 9.839 -5.025 1.00 94.75 162 MET A CA 1
ATOM 1278 C C . MET A 1 162 ? -5.280 9.330 -4.405 1.00 94.75 162 MET A C 1
ATOM 1280 O O . MET A 1 162 ? -6.003 10.111 -3.795 1.00 94.75 162 MET A O 1
ATOM 1284 N N . ALA A 1 163 ? -5.557 8.025 -4.485 1.00 92.56 163 ALA A N 1
ATOM 1285 C CA . ALA A 1 163 ? -6.750 7.417 -3.901 1.00 92.56 163 ALA A CA 1
ATOM 1286 C C . ALA A 1 163 ? -6.820 7.560 -2.370 1.00 92.56 163 ALA A C 1
ATOM 1288 O O . ALA A 1 163 ? -7.916 7.711 -1.830 1.00 92.56 163 ALA A O 1
ATOM 1289 N N . PHE A 1 164 ? -5.682 7.564 -1.666 1.00 92.50 164 PHE A N 1
ATOM 1290 C CA . PHE A 1 164 ? -5.637 7.862 -0.231 1.00 92.50 164 PHE A CA 1
ATOM 1291 C C . PHE A 1 164 ? -6.067 9.297 0.085 1.00 92.50 164 PHE A C 1
ATOM 1293 O O . PHE A 1 164 ? -6.700 9.521 1.111 1.00 92.50 164 PHE A O 1
ATOM 1300 N N . LEU A 1 165 ? -5.783 10.259 -0.792 1.00 91.19 165 LEU A N 1
ATOM 1301 C CA . LEU A 1 165 ? -6.167 11.661 -0.595 1.00 91.19 165 LEU A CA 1
ATOM 1302 C C . LEU A 1 165 ? -7.623 11.956 -0.997 1.00 91.19 165 LEU A C 1
ATOM 1304 O O . LEU A 1 165 ? -8.151 13.017 -0.666 1.00 91.19 165 LEU A O 1
ATOM 1308 N N . LEU A 1 166 ? -8.291 11.035 -1.700 1.00 87.94 166 LEU A N 1
ATOM 1309 C CA . LEU A 1 166 ? -9.686 11.199 -2.098 1.00 87.94 166 LEU A CA 1
ATOM 1310 C C . LEU A 1 166 ? -10.644 10.884 -0.937 1.00 87.94 166 LEU A C 1
ATOM 1312 O O . LEU A 1 166 ? -10.731 9.757 -0.446 1.00 87.94 166 LEU A O 1
ATOM 1316 N N . ASN A 1 167 ? -11.460 11.870 -0.562 1.00 74.00 167 ASN A N 1
ATOM 1317 C CA . ASN A 1 167 ? -12.480 11.755 0.486 1.00 74.00 167 ASN A CA 1
ATOM 1318 C C . ASN A 1 167 ? -13.800 11.160 -0.036 1.00 74.00 167 ASN A C 1
ATOM 1320 O O . ASN A 1 167 ? -14.874 11.738 0.131 1.00 74.00 167 ASN A O 1
ATOM 1324 N N . VAL A 1 168 ? -13.742 9.997 -0.688 1.00 73.38 168 VAL A N 1
ATOM 1325 C CA . VAL A 1 168 ? -14.952 9.303 -1.162 1.00 73.38 168 VAL A CA 1
ATOM 1326 C C . VAL A 1 168 ? -15.587 8.543 0.003 1.00 73.38 168 VAL A C 1
ATOM 1328 O O . VAL A 1 168 ? -14.962 7.654 0.575 1.00 73.38 168 VAL A O 1
ATOM 1331 N N . LYS A 1 169 ? -16.836 8.862 0.365 1.00 69.25 169 LYS A N 1
ATOM 1332 C CA . LYS A 1 169 ? -17.599 8.090 1.362 1.00 69.25 169 LYS A CA 1
ATOM 1333 C C . LYS A 1 169 ? -18.019 6.749 0.741 1.00 69.25 169 LYS A C 1
ATOM 1335 O O . LYS A 1 169 ? -18.950 6.694 -0.057 1.00 69.25 169 LYS A O 1
ATOM 1340 N N . ILE A 1 170 ? -17.337 5.664 1.100 1.00 68.50 170 ILE A N 1
ATOM 1341 C CA . ILE A 1 170 ? -17.660 4.300 0.667 1.00 68.50 170 ILE A CA 1
ATOM 1342 C C . ILE A 1 170 ? -18.473 3.627 1.775 1.00 68.50 170 ILE A C 1
ATOM 1344 O O . ILE A 1 170 ? -18.073 3.587 2.941 1.00 68.50 170 ILE A O 1
ATOM 1348 N N . LYS A 1 171 ? -19.645 3.088 1.426 1.00 66.06 171 LYS A N 1
ATOM 1349 C CA . LYS A 1 171 ? -20.472 2.334 2.376 1.00 66.06 171 LYS A CA 1
ATOM 1350 C C . LYS A 1 171 ? -19.700 1.105 2.853 1.00 66.06 171 LYS A C 1
ATOM 1352 O O . LYS A 1 171 ? -19.150 0.367 2.037 1.00 66.06 171 LYS A O 1
ATOM 1357 N N . LYS A 1 172 ? -19.673 0.869 4.168 1.00 66.44 172 LYS A N 1
ATOM 1358 C CA . LYS A 1 172 ? -18.962 -0.276 4.739 1.00 66.44 172 LYS A CA 1
ATOM 1359 C C . LYS A 1 172 ? -19.448 -1.585 4.105 1.00 66.44 172 LYS A C 1
ATOM 1361 O O . LYS A 1 172 ? -20.663 -1.812 4.072 1.00 66.44 172 LYS A O 1
ATOM 1366 N N . PRO A 1 173 ? -18.537 -2.439 3.594 1.00 69.38 173 PRO A N 1
ATOM 1367 C CA . PRO A 1 173 ? -18.939 -3.724 3.053 1.00 69.38 173 PRO A CA 1
ATOM 1368 C C . PRO A 1 173 ? -19.649 -4.520 4.148 1.00 69.38 173 PRO A C 1
ATOM 1370 O O . PRO A 1 173 ? -19.169 -4.625 5.279 1.00 69.38 173 PRO A O 1
ATOM 1373 N N . GLY A 1 174 ? -20.820 -5.063 3.814 1.00 75.69 174 GLY A N 1
ATOM 1374 C CA . GLY A 1 174 ? -21.529 -5.983 4.697 1.00 75.69 174 GLY A CA 1
ATOM 1375 C C . GLY A 1 174 ? -20.726 -7.267 4.926 1.00 75.69 174 GLY A C 1
ATOM 1376 O O . GLY A 1 174 ? -19.645 -7.456 4.369 1.00 75.69 174 GLY A O 1
ATOM 1377 N N . LYS A 1 175 ? -21.286 -8.206 5.696 1.00 80.69 175 LYS A N 1
ATOM 1378 C CA . LYS A 1 175 ? -20.637 -9.502 5.979 1.00 80.69 175 LYS A CA 1
ATOM 1379 C C . LYS A 1 175 ? -20.205 -10.240 4.702 1.00 80.69 175 LYS A C 1
ATOM 1381 O O . LYS A 1 175 ? -19.12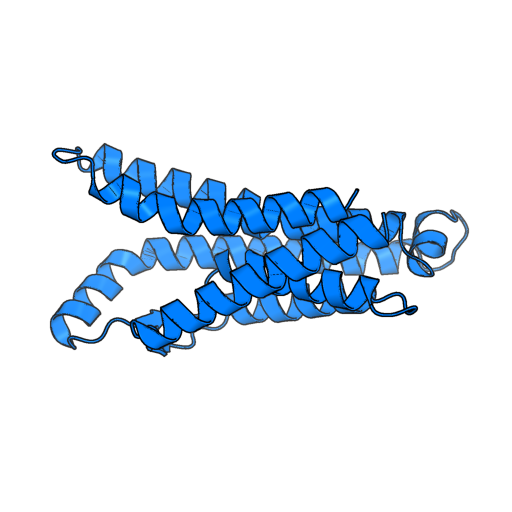3 -10.814 4.677 1.00 80.69 175 LYS A O 1
ATOM 1386 N N . LEU A 1 176 ? -21.015 -10.160 3.641 1.00 81.62 176 LEU A N 1
ATOM 1387 C CA . LEU A 1 176 ? -20.697 -10.738 2.334 1.00 81.62 176 LEU A CA 1
ATOM 1388 C C . LEU A 1 176 ? -19.503 -10.043 1.662 1.00 81.62 176 LEU A C 1
ATOM 1390 O O . LEU A 1 176 ? -18.591 -10.719 1.209 1.00 81.62 176 LEU A O 1
ATOM 1394 N N . GLY A 1 177 ? -19.471 -8.707 1.634 1.00 83.06 177 GLY A N 1
ATOM 1395 C CA . GLY A 1 177 ? -18.360 -7.962 1.030 1.00 83.06 177 GLY A CA 1
ATOM 1396 C C . GLY A 1 177 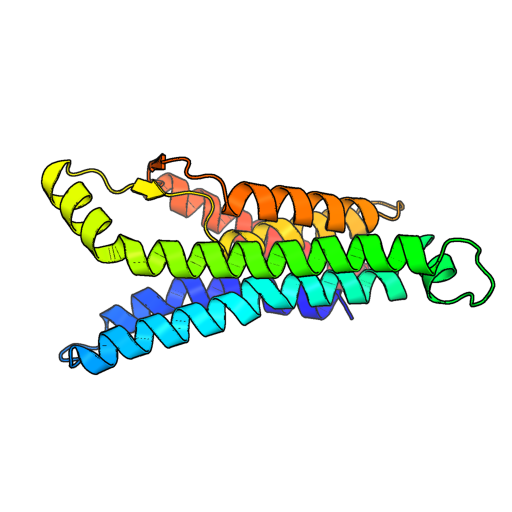? -17.039 -8.182 1.771 1.00 83.06 177 GLY A C 1
ATOM 1397 O O . GLY A 1 177 ? -15.998 -8.336 1.143 1.00 83.06 177 GLY A O 1
ATOM 1398 N N . LEU A 1 178 ? -17.092 -8.282 3.103 1.00 81.50 178 LEU A N 1
ATOM 1399 C CA . LEU A 1 178 ? -15.930 -8.653 3.907 1.00 81.50 178 LEU A CA 1
ATOM 1400 C C . LEU A 1 178 ? -15.460 -10.083 3.599 1.00 81.50 178 LEU A C 1
ATOM 1402 O O . LEU A 1 178 ? -14.263 -10.306 3.455 1.00 81.50 178 LEU A O 1
ATOM 1406 N N . ALA A 1 179 ? -16.383 -11.041 3.464 1.00 84.00 179 ALA A N 1
ATOM 1407 C CA . ALA A 1 179 ? -16.045 -12.414 3.091 1.00 84.00 179 ALA A CA 1
ATOM 1408 C C . ALA A 1 179 ? -15.399 -12.489 1.697 1.00 84.00 179 ALA A C 1
ATOM 1410 O O . ALA A 1 179 ? -14.424 -13.213 1.522 1.00 84.00 179 ALA A O 1
ATOM 1411 N N . VAL A 1 180 ? -15.890 -11.700 0.735 1.00 87.62 180 VAL A N 1
ATOM 1412 C CA . VAL A 1 180 ? -15.292 -11.585 -0.605 1.00 87.62 180 VAL A CA 1
ATOM 1413 C C . VAL A 1 180 ? -13.874 -11.019 -0.527 1.00 87.62 180 VAL A C 1
ATOM 1415 O O . VAL A 1 180 ? -12.971 -11.587 -1.129 1.00 87.62 180 VAL A O 1
ATOM 1418 N N . LEU A 1 181 ? -13.647 -9.951 0.244 1.00 86.31 181 LEU A N 1
ATOM 1419 C CA . LEU A 1 181 ? -12.314 -9.357 0.388 1.00 86.31 181 LEU A CA 1
ATOM 1420 C C . LEU A 1 181 ? -11.311 -10.339 1.013 1.00 86.31 181 LEU A C 1
ATOM 1422 O O . LEU A 1 181 ? -10.185 -10.461 0.539 1.00 86.31 181 LEU A O 1
ATOM 1426 N N . ILE A 1 182 ? -11.742 -11.085 2.035 1.00 86.69 182 ILE A N 1
ATOM 1427 C CA . ILE A 1 182 ? -10.936 -12.146 2.651 1.00 86.69 182 ILE A CA 1
ATOM 1428 C C . ILE A 1 182 ? -10.637 -13.253 1.633 1.00 86.69 182 ILE A C 1
ATOM 1430 O O . ILE A 1 182 ? -9.499 -13.704 1.543 1.00 86.69 182 ILE A O 1
ATOM 1434 N N . ALA A 1 183 ? -11.628 -13.678 0.845 1.00 89.62 183 ALA A N 1
ATOM 1435 C CA . ALA A 1 183 ? -11.433 -14.697 -0.183 1.00 89.62 183 ALA A CA 1
ATOM 1436 C C . ALA A 1 183 ? -10.437 -14.244 -1.262 1.00 89.62 183 ALA A C 1
ATOM 1438 O O . ALA A 1 183 ? -9.590 -15.039 -1.668 1.00 89.62 183 ALA A O 1
ATOM 1439 N N . ILE A 1 184 ? -10.491 -12.973 -1.679 1.00 91.88 184 ILE A N 1
ATOM 1440 C CA . ILE A 1 184 ? -9.515 -12.376 -2.602 1.00 91.88 184 ILE A CA 1
ATOM 1441 C C . ILE A 1 184 ? -8.114 -12.439 -1.989 1.00 91.88 184 ILE A C 1
ATOM 1443 O O . ILE A 1 184 ? -7.224 -13.005 -2.615 1.00 91.88 184 ILE A O 1
ATOM 1447 N N . GLY A 1 185 ? -7.934 -11.961 -0.753 1.00 90.62 185 GLY A N 1
ATOM 1448 C CA . GLY A 1 185 ? -6.626 -11.977 -0.091 1.00 90.62 185 GLY A CA 1
ATOM 1449 C C . GLY A 1 185 ? -6.058 -13.384 0.122 1.00 90.62 185 GLY A C 1
ATOM 1450 O O . GLY A 1 185 ? -4.870 -13.606 -0.084 1.00 90.62 185 GLY A O 1
ATOM 1451 N N . ILE A 1 186 ? -6.897 -14.369 0.466 1.00 91.38 186 ILE A N 1
ATOM 1452 C CA . ILE A 1 186 ? -6.471 -15.777 0.571 1.00 91.38 186 ILE A CA 1
ATOM 1453 C C . ILE A 1 186 ? -6.057 -16.321 -0.798 1.00 91.38 186 ILE A C 1
ATOM 1455 O O . ILE A 1 186 ? -5.030 -16.988 -0.911 1.00 91.38 186 ILE A O 1
ATOM 1459 N N . THR A 1 187 ? -6.846 -16.040 -1.836 1.00 93.19 187 THR A N 1
ATOM 1460 C CA . THR A 1 187 ? -6.552 -16.489 -3.204 1.00 93.19 187 THR A CA 1
ATOM 1461 C C . THR A 1 187 ? -5.229 -15.909 -3.684 1.00 93.19 187 THR A C 1
ATOM 1463 O O . THR A 1 187 ? -4.385 -16.637 -4.198 1.00 93.19 187 THR A O 1
ATOM 1466 N N . GLU A 1 188 ? -5.026 -14.615 -3.461 1.00 93.00 188 GLU A N 1
ATOM 1467 C CA . GLU A 1 188 ? -3.795 -13.908 -3.781 1.00 93.00 188 GLU A CA 1
ATOM 1468 C C . GLU A 1 188 ? -2.600 -14.478 -3.011 1.00 93.00 188 GLU A C 1
ATOM 1470 O O . GLU A 1 188 ? -1.557 -14.727 -3.606 1.00 93.00 188 GLU A O 1
ATOM 1475 N N . PHE A 1 189 ? -2.759 -14.758 -1.713 1.00 92.38 189 PHE A N 1
ATOM 1476 C CA . PHE A 1 189 ? -1.701 -15.335 -0.881 1.00 92.38 189 PHE A CA 1
ATOM 1477 C C . PHE A 1 189 ? -1.280 -16.716 -1.381 1.00 92.38 189 PHE A C 1
ATOM 1479 O O . PHE A 1 189 ? -0.091 -16.982 -1.545 1.00 92.38 189 PHE A O 1
ATOM 1486 N N . ILE A 1 190 ? -2.248 -17.586 -1.678 1.00 92.00 190 ILE A N 1
ATOM 1487 C CA . ILE A 1 190 ? -1.974 -18.917 -2.231 1.00 92.00 190 ILE A CA 1
ATOM 1488 C C . ILE A 1 190 ? -1.295 -18.789 -3.597 1.00 92.00 190 ILE A C 1
ATOM 1490 O O . ILE A 1 190 ? -0.282 -19.445 -3.834 1.00 92.00 190 ILE A O 1
ATOM 1494 N N . ALA A 1 191 ? -1.815 -17.933 -4.479 1.00 91.88 191 ALA A N 1
ATOM 1495 C CA . ALA A 1 191 ? -1.240 -17.715 -5.801 1.00 91.88 191 ALA A CA 1
ATOM 1496 C C . ALA A 1 191 ? 0.202 -17.199 -5.712 1.00 91.88 191 ALA A C 1
ATOM 1498 O O . ALA A 1 191 ? 1.063 -17.682 -6.445 1.00 91.88 191 ALA A O 1
ATOM 1499 N N . PHE A 1 192 ? 0.482 -16.283 -4.783 1.00 89.88 192 PHE A N 1
ATOM 1500 C CA . PHE A 1 192 ? 1.823 -15.768 -4.536 1.00 89.88 192 PHE A CA 1
ATOM 1501 C C . PHE A 1 192 ? 2.767 -16.852 -4.018 1.00 89.88 192 PHE A C 1
ATOM 1503 O O . PHE A 1 192 ? 3.865 -16.987 -4.541 1.00 89.88 192 PHE A O 1
ATOM 1510 N N . VAL A 1 193 ? 2.348 -17.666 -3.043 1.00 89.12 193 VAL A N 1
ATOM 1511 C CA . VAL A 1 193 ? 3.174 -18.770 -2.523 1.00 89.12 193 VAL A CA 1
ATOM 1512 C C . VAL A 1 193 ? 3.481 -19.789 -3.620 1.00 89.12 193 VAL A C 1
ATOM 1514 O O . VAL A 1 193 ? 4.630 -20.198 -3.767 1.00 89.12 193 VAL A O 1
ATOM 1517 N N . VAL A 1 194 ? 2.488 -20.164 -4.432 1.00 89.31 194 VAL A N 1
ATOM 1518 C CA . VAL A 1 194 ? 2.691 -21.080 -5.564 1.00 89.31 194 VAL A CA 1
ATOM 1519 C C . VAL A 1 194 ? 3.641 -20.466 -6.590 1.00 89.31 194 VAL A C 1
ATOM 1521 O O . VAL A 1 194 ? 4.607 -21.118 -6.987 1.00 89.31 194 VAL A O 1
ATOM 1524 N N . ALA A 1 195 ? 3.419 -19.211 -6.987 1.00 85.19 195 ALA A N 1
ATOM 1525 C CA . ALA A 1 195 ? 4.303 -18.509 -7.912 1.00 85.19 195 ALA A CA 1
ATOM 1526 C C . ALA A 1 195 ? 5.734 -18.431 -7.359 1.00 85.19 195 ALA A C 1
ATOM 1528 O O . ALA A 1 195 ? 6.684 -18.756 -8.061 1.00 85.19 195 ALA A O 1
ATOM 1529 N N . PHE A 1 196 ? 5.895 -18.113 -6.079 1.00 80.44 196 PHE A N 1
ATOM 1530 C CA . PHE A 1 196 ? 7.198 -18.099 -5.433 1.00 80.44 196 PHE A CA 1
ATOM 1531 C C . PHE A 1 196 ? 7.875 -19.474 -5.508 1.00 80.44 196 PHE A C 1
ATOM 1533 O O . PHE A 1 196 ? 9.019 -19.557 -5.915 1.00 80.44 196 PHE A O 1
ATOM 1540 N N . THR A 1 197 ? 7.175 -20.577 -5.225 1.00 80.69 197 THR A N 1
ATOM 1541 C CA . THR A 1 197 ? 7.786 -21.922 -5.301 1.00 80.69 197 THR A CA 1
ATOM 1542 C C . THR A 1 197 ? 8.127 -22.402 -6.713 1.00 80.69 197 THR A C 1
ATOM 1544 O O . THR A 1 197 ? 8.975 -23.274 -6.864 1.00 80.69 197 THR A O 1
ATOM 1547 N N . VAL A 1 198 ? 7.444 -21.891 -7.740 1.00 79.31 198 VAL A N 1
ATOM 1548 C CA . VAL A 1 198 ? 7.653 -22.309 -9.137 1.00 79.31 198 VAL A CA 1
ATOM 1549 C C . VAL A 1 198 ? 8.726 -21.462 -9.825 1.00 79.31 198 VAL A C 1
ATOM 1551 O O . VAL A 1 198 ? 9.408 -21.961 -10.719 1.00 79.31 198 VAL A O 1
ATOM 1554 N N . TRP A 1 199 ? 8.850 -20.190 -9.439 1.00 67.12 199 TRP A N 1
ATOM 1555 C CA . TRP A 1 199 ? 9.665 -19.195 -10.139 1.00 67.12 199 TRP A CA 1
ATOM 1556 C C . TRP A 1 199 ? 10.859 -18.659 -9.323 1.00 67.12 199 TRP A C 1
ATOM 1558 O O . TRP A 1 199 ? 11.676 -17.945 -9.908 1.00 67.12 199 TRP A O 1
ATOM 1568 N N . ALA A 1 200 ? 10.970 -18.971 -8.022 1.00 60.66 200 ALA A N 1
ATOM 1569 C CA . ALA A 1 200 ? 12.148 -18.678 -7.186 1.00 60.66 200 ALA A CA 1
ATOM 1570 C C . ALA A 1 200 ? 13.170 -19.823 -7.213 1.00 60.66 200 ALA A C 1
ATOM 1572 O O . ALA A 1 200 ? 14.380 -19.506 -7.142 1.00 60.66 200 ALA A O 1
#

Foldseek 3Di:
DLLVLLLQLLVLLVVLVCPVVVVVVDPDDDPVRVVVSLVVSLVSLLVSLQVSLLVSLVVLLCPDDPSVCLQVDPPDPCSVVVVVVLVVLSVLLSVLSNVLSVVCVVCVVVQVVVCVVVVFRWDFFDHSSCSSQQQLVLVLVCLVDPDRCSVVSSVSSNVVSVRSVHRDTHGDDDPVRVVVVVVSSVVSSVSSVVSVVVPD

Secondary structure (DSSP, 8-state):
-HHHHHHHHHHHHHHHHHHHHHHHH--S--HHHHHHHHHHHHHHHIIIIIIHHHHHHHHHTTTSHHHHHHHH-TT-TTHHHHHHHHHHHHHHHHHHHHHHHHHHHHTHHHHHHHHHHHS-PEEES--GGGHHHHHHHHHHHHHHSSS-THHHHHHHHHHHHHHHH---EEEPP-HHHHHHHHHHHHHHHHHHHHHHHHH-

pLDDT: mean 85.49, std 9.81, range [56.47, 98.19]

Radius of gyration: 18.87 Å; chains: 1; bounding box: 55×35×51 Å

Sequence (200 aa):
HPDIGIFFLMVSGIMDAFDGKVARTKKNRTEMAVNFGIQIDSLADLICFGILPVSIGLAQLRISGIFTEIVRRRDYEGRYSVLIIFLVIALFYVLAALIRLAYFNATSDLRTEEANETGITYFIGLPVTSAALIFPLVMLLHYMTRWDLTGIYFLVMLITAMAFLLNVKIKKPGKLGLAVLIAIGITEFIAFVVAFTVWA